Protein AF-A0A836L819-F1 (afdb_monomer_lite)

Structure (mmCIF, N/CA/C/O backbone):
data_AF-A0A836L819-F1
#
_entry.id   AF-A0A836L819-F1
#
loop_
_atom_site.group_PDB
_atom_site.id
_atom_site.type_symbol
_atom_site.label_atom_id
_atom_site.label_alt_id
_atom_site.label_comp_id
_atom_site.label_asym_id
_atom_site.label_entity_id
_atom_site.label_seq_id
_atom_site.pdbx_PDB_ins_code
_atom_site.Cartn_x
_atom_site.Cartn_y
_atom_site.Cartn_z
_atom_site.occupancy
_atom_site.B_iso_or_equiv
_atom_site.auth_seq_id
_atom_site.auth_comp_id
_atom_site.auth_asym_id
_atom_site.auth_atom_id
_atom_site.pdbx_PDB_model_num
ATOM 1 N N . MET A 1 1 ? 53.488 11.637 -59.754 1.00 37.56 1 MET A N 1
ATOM 2 C CA . MET A 1 1 ? 52.974 12.329 -58.553 1.00 37.56 1 MET A CA 1
ATOM 3 C C . MET A 1 1 ? 51.475 12.042 -58.476 1.00 37.56 1 MET A C 1
ATOM 5 O O . MET A 1 1 ? 50.694 12.758 -59.079 1.00 37.56 1 MET A O 1
ATOM 9 N N . PHE A 1 2 ? 51.084 10.909 -57.882 1.00 38.44 2 PHE A N 1
ATOM 10 C CA . PHE A 1 2 ? 49.690 10.449 -57.820 1.00 38.44 2 PHE A CA 1
ATOM 11 C C . PHE A 1 2 ? 49.237 10.378 -56.352 1.00 38.44 2 PHE A C 1
ATOM 13 O O . PHE A 1 2 ? 49.795 9.623 -55.568 1.00 38.44 2 PHE A O 1
ATOM 20 N N . LEU A 1 3 ? 48.246 11.220 -56.039 1.00 45.44 3 LEU A N 1
ATOM 21 C CA . LEU A 1 3 ? 47.153 11.069 -55.068 1.00 45.44 3 LEU A CA 1
ATOM 22 C C . LEU A 1 3 ? 47.440 10.492 -53.662 1.00 45.44 3 LEU A C 1
ATOM 24 O O . LEU A 1 3 ? 47.336 9.294 -53.430 1.00 45.44 3 LEU A O 1
ATOM 28 N N . CYS A 1 4 ? 47.540 11.399 -52.683 1.00 43.81 4 CYS A N 1
ATOM 29 C CA . CYS A 1 4 ? 47.223 11.152 -51.268 1.00 43.81 4 CYS A CA 1
ATOM 30 C C . CYS A 1 4 ? 46.079 12.081 -50.805 1.00 43.81 4 CYS A C 1
ATOM 32 O O . CYS A 1 4 ? 46.276 12.922 -49.936 1.00 43.81 4 CYS A O 1
ATOM 34 N N . CYS A 1 5 ? 44.876 11.970 -51.386 1.00 46.94 5 CYS A N 1
ATOM 35 C CA . CYS A 1 5 ? 43.699 12.748 -50.938 1.00 46.94 5 CYS A CA 1
ATOM 36 C C . CYS A 1 5 ? 42.485 11.900 -50.502 1.00 46.94 5 CYS A C 1
ATOM 38 O O . CYS A 1 5 ? 41.470 12.457 -50.099 1.00 46.94 5 CYS A O 1
ATOM 40 N N . GLY A 1 6 ? 42.561 10.563 -50.525 1.00 49.03 6 GLY A N 1
ATOM 41 C CA . GLY A 1 6 ? 41.396 9.694 -50.273 1.00 49.03 6 GLY A CA 1
ATOM 42 C C . GLY A 1 6 ? 41.168 9.237 -48.822 1.00 49.03 6 GLY A C 1
ATOM 43 O O . GLY A 1 6 ? 40.071 8.791 -48.490 1.00 49.03 6 GLY A O 1
ATOM 44 N N . ALA A 1 7 ? 42.173 9.328 -47.943 1.00 52.44 7 ALA A N 1
ATOM 45 C CA . ALA A 1 7 ? 42.110 8.709 -46.611 1.00 52.44 7 ALA A CA 1
ATOM 46 C C . ALA A 1 7 ? 41.337 9.547 -45.568 1.00 52.44 7 ALA A C 1
ATOM 48 O O . ALA A 1 7 ? 40.618 8.995 -44.736 1.00 52.44 7 ALA A O 1
ATOM 49 N N . GLY A 1 8 ? 41.420 10.881 -45.641 1.00 54.56 8 GLY A N 1
ATOM 50 C CA . GLY A 1 8 ? 40.803 11.775 -44.651 1.00 54.56 8 GLY A CA 1
ATOM 51 C C . GLY A 1 8 ? 39.274 11.838 -44.720 1.00 54.56 8 GLY A C 1
ATOM 52 O O . GLY A 1 8 ? 38.617 12.011 -43.696 1.00 54.56 8 GLY A O 1
ATOM 53 N N . MET A 1 9 ? 38.688 11.658 -45.908 1.00 56.31 9 MET A N 1
ATOM 54 C CA . MET A 1 9 ? 37.233 11.725 -46.087 1.00 56.31 9 MET A CA 1
ATOM 55 C C . MET A 1 9 ? 36.537 10.462 -45.560 1.00 56.31 9 MET A C 1
ATOM 57 O O . MET A 1 9 ? 35.491 10.558 -44.924 1.00 56.31 9 MET A O 1
ATOM 61 N N . ARG A 1 10 ? 37.166 9.289 -45.725 1.00 58.72 10 ARG A N 1
ATOM 62 C CA . ARG A 1 10 ? 36.673 8.022 -45.163 1.00 58.72 10 ARG A CA 1
ATOM 63 C C . ARG A 1 10 ? 36.731 8.025 -43.636 1.00 58.72 10 ARG A C 1
ATOM 65 O O . ARG A 1 10 ? 35.726 7.725 -43.008 1.00 58.72 10 ARG A O 1
ATOM 72 N N . ALA A 1 11 ? 37.848 8.443 -43.038 1.00 61.44 11 ALA A N 1
ATOM 73 C CA . ALA A 1 11 ? 37.978 8.519 -41.579 1.00 61.44 11 ALA A CA 1
ATOM 74 C C . ALA A 1 11 ? 36.949 9.470 -40.934 1.00 61.44 11 ALA A C 1
ATOM 76 O O . ALA A 1 11 ? 36.394 9.157 -39.884 1.00 61.44 11 ALA A O 1
ATOM 77 N N . ARG A 1 12 ? 36.637 10.600 -41.588 1.00 62.53 12 ARG A N 1
ATOM 78 C CA . ARG A 1 12 ? 35.593 11.535 -41.132 1.00 62.53 12 ARG A CA 1
ATOM 79 C C . ARG A 1 12 ? 34.185 10.947 -41.238 1.00 62.53 12 ARG A C 1
ATOM 81 O O . ARG A 1 12 ? 33.416 11.087 -40.297 1.00 62.53 12 ARG A O 1
ATOM 88 N N . LEU A 1 13 ? 33.861 10.257 -42.333 1.00 66.75 13 LEU A N 1
ATOM 89 C CA . LEU A 1 13 ? 32.580 9.552 -42.488 1.00 66.75 13 LEU A CA 1
ATOM 90 C C . LEU A 1 13 ? 32.402 8.446 -41.439 1.00 66.75 13 LEU A C 1
ATOM 92 O O . LEU A 1 13 ? 31.335 8.350 -40.843 1.00 66.75 13 LEU A O 1
ATOM 96 N N . PHE A 1 14 ? 33.452 7.668 -41.157 1.00 67.06 14 PHE A N 1
ATOM 97 C CA . PHE A 1 14 ? 33.426 6.655 -40.097 1.00 67.06 14 PHE A CA 1
ATOM 98 C C . PHE A 1 14 ? 33.237 7.267 -38.704 1.00 67.06 14 PHE A C 1
ATOM 100 O O . PHE A 1 14 ? 32.434 6.757 -37.931 1.00 67.06 14 PHE A O 1
ATOM 107 N N . ALA A 1 15 ? 33.917 8.372 -38.388 1.00 66.81 15 ALA A N 1
ATOM 108 C CA . ALA A 1 15 ? 33.745 9.060 -37.107 1.00 66.81 15 ALA A CA 1
ATOM 109 C C . ALA A 1 15 ? 32.331 9.646 -36.939 1.00 66.81 15 ALA A C 1
ATOM 111 O O . ALA A 1 15 ? 31.751 9.539 -35.863 1.00 66.81 15 ALA A O 1
ATOM 112 N N . VAL A 1 16 ? 31.751 10.215 -38.003 1.00 69.75 16 VAL A N 1
ATOM 113 C CA . VAL A 1 16 ? 30.368 10.721 -37.988 1.00 69.75 16 VAL A CA 1
ATOM 114 C C . VAL A 1 16 ? 29.371 9.575 -37.814 1.00 69.75 16 VAL A C 1
ATOM 116 O O . VAL A 1 16 ? 28.493 9.679 -36.968 1.00 69.75 16 VAL A O 1
ATOM 119 N N . LEU A 1 17 ? 29.537 8.461 -38.534 1.00 71.56 17 LEU A N 1
ATOM 120 C CA . LEU A 1 17 ? 28.683 7.276 -38.389 1.00 71.56 17 LEU A CA 1
ATOM 121 C C . LEU A 1 17 ? 28.767 6.667 -36.985 1.00 71.56 17 LEU A C 1
ATOM 123 O O . LEU A 1 17 ? 27.737 6.323 -36.417 1.00 71.56 17 LEU A O 1
ATOM 127 N N . LEU A 1 18 ? 29.968 6.577 -36.403 1.00 71.25 18 LEU A N 1
ATOM 128 C CA . LEU A 1 18 ? 30.165 6.101 -35.030 1.00 71.25 18 LEU A CA 1
ATOM 129 C C . LEU A 1 18 ? 29.531 7.043 -34.000 1.00 71.25 18 LEU A C 1
ATOM 131 O O . LEU A 1 18 ? 28.909 6.565 -33.056 1.00 71.25 18 LEU A O 1
ATOM 135 N N . CYS A 1 19 ? 29.635 8.362 -34.188 1.00 65.94 19 CYS A N 1
ATOM 136 C CA . CYS A 1 19 ? 28.940 9.333 -33.340 1.00 65.94 19 CYS A CA 1
ATOM 137 C C . CYS A 1 19 ? 27.416 9.225 -33.472 1.00 65.94 19 CYS A C 1
ATOM 139 O O . CYS A 1 19 ? 26.732 9.215 -32.455 1.00 65.94 19 CYS A O 1
ATOM 141 N N . CYS A 1 20 ? 26.876 9.112 -34.689 1.00 66.06 20 CYS A N 1
ATOM 142 C CA . CYS A 1 20 ? 25.439 8.923 -34.900 1.00 66.06 20 CYS A CA 1
ATOM 143 C C . CYS A 1 20 ? 24.944 7.629 -34.242 1.00 66.06 20 CYS A C 1
ATOM 145 O O . CYS A 1 20 ? 23.963 7.667 -33.508 1.00 66.06 20 CYS A O 1
ATOM 147 N N . LEU A 1 21 ? 25.673 6.520 -34.410 1.00 71.00 21 LEU A N 1
ATOM 148 C CA . LEU A 1 21 ? 25.381 5.252 -33.737 1.00 71.00 21 LEU A CA 1
ATOM 149 C C . LEU A 1 21 ? 25.438 5.384 -32.214 1.00 71.00 21 LEU A C 1
ATOM 151 O O . LEU A 1 21 ? 24.542 4.896 -31.540 1.00 71.00 21 LEU A O 1
ATOM 155 N N . ALA A 1 22 ? 26.448 6.057 -31.657 1.00 65.94 22 ALA A N 1
ATOM 156 C CA . ALA A 1 22 ? 26.557 6.259 -30.213 1.00 65.94 22 ALA A CA 1
ATOM 157 C C . ALA A 1 22 ? 25.401 7.107 -29.654 1.00 65.94 22 ALA A C 1
ATOM 159 O O . ALA A 1 22 ? 24.891 6.806 -28.577 1.00 65.94 22 ALA A O 1
ATOM 160 N N . VAL A 1 23 ? 24.966 8.137 -30.389 1.00 67.62 23 VAL A N 1
ATOM 161 C CA . VAL A 1 23 ? 23.821 8.982 -30.015 1.00 67.62 23 VAL A CA 1
ATOM 162 C C . VAL A 1 23 ? 22.511 8.200 -30.087 1.00 67.62 23 VAL A C 1
ATOM 164 O O . VAL A 1 23 ? 21.724 8.265 -29.147 1.00 67.62 23 VAL A O 1
ATOM 167 N N . GLU A 1 24 ? 22.283 7.428 -31.151 1.00 65.69 24 GLU A N 1
ATOM 168 C CA . GLU A 1 24 ? 21.094 6.575 -31.266 1.00 65.69 24 GLU A CA 1
ATOM 169 C C . GLU A 1 24 ? 21.065 5.497 -30.182 1.00 65.69 24 GLU A C 1
ATOM 171 O O . GLU A 1 24 ? 20.024 5.283 -29.561 1.00 65.69 24 GLU A O 1
ATOM 176 N N . LEU A 1 25 ? 22.209 4.870 -29.889 1.00 61.66 25 LEU A N 1
ATOM 177 C CA . LEU A 1 25 ? 22.314 3.873 -28.826 1.00 61.66 25 LEU A CA 1
ATOM 178 C C . LEU A 1 25 ? 22.032 4.500 -27.454 1.00 61.66 25 LEU A C 1
ATOM 180 O O . LEU A 1 25 ? 21.291 3.923 -26.666 1.00 61.66 25 LEU A O 1
ATOM 184 N N . ALA A 1 26 ? 22.579 5.688 -27.178 1.00 60.00 26 ALA A N 1
ATOM 185 C CA . ALA A 1 26 ? 22.341 6.416 -25.931 1.00 60.00 26 ALA A CA 1
ATOM 186 C C . ALA A 1 26 ? 20.878 6.867 -25.787 1.00 60.00 26 ALA A C 1
ATOM 188 O O . ALA A 1 26 ? 20.308 6.812 -24.700 1.00 60.00 26 ALA A O 1
ATOM 189 N N . PHE A 1 27 ? 20.244 7.294 -26.879 1.00 57.25 27 PHE A N 1
ATOM 190 C CA . PHE A 1 27 ? 18.833 7.666 -26.861 1.00 57.25 27 PHE A CA 1
ATOM 191 C C . PHE A 1 27 ? 17.933 6.442 -26.648 1.00 57.25 27 PHE A C 1
ATOM 193 O O . PHE A 1 27 ? 17.032 6.476 -25.812 1.00 57.25 27 PHE A O 1
ATOM 200 N N . ALA A 1 28 ? 18.210 5.333 -27.339 1.00 54.31 28 ALA A N 1
ATOM 201 C CA . ALA A 1 28 ? 17.464 4.089 -27.184 1.00 54.31 28 ALA A CA 1
ATOM 202 C C . ALA A 1 28 ? 17.583 3.511 -25.763 1.00 54.31 28 ALA A C 1
ATOM 204 O O . ALA A 1 28 ? 16.588 3.044 -25.205 1.00 54.31 28 ALA A O 1
ATOM 205 N N . THR A 1 29 ? 18.767 3.579 -25.143 1.00 63.06 29 THR A N 1
ATOM 206 C CA . THR A 1 29 ? 18.955 3.137 -23.751 1.00 63.06 29 THR A CA 1
ATOM 207 C C . THR A 1 29 ? 18.229 4.040 -22.757 1.00 63.06 29 THR A C 1
ATOM 209 O O . THR A 1 29 ? 17.600 3.526 -21.832 1.00 63.06 29 THR A O 1
ATOM 212 N N . LEU A 1 30 ? 18.231 5.362 -22.964 1.00 59.22 30 LEU A N 1
ATOM 213 C CA . LEU A 1 30 ? 17.477 6.308 -22.135 1.00 59.22 30 LEU A CA 1
ATOM 214 C C . LEU A 1 30 ? 15.965 6.077 -22.216 1.00 59.22 30 LEU A C 1
ATOM 216 O O . LEU A 1 30 ? 15.304 6.017 -21.181 1.00 59.22 30 LEU A O 1
ATOM 220 N N . VAL A 1 31 ? 15.418 5.908 -23.423 1.00 60.38 31 VAL A N 1
ATOM 221 C CA . VAL A 1 31 ? 13.983 5.639 -23.619 1.00 60.38 31 VAL A CA 1
ATOM 222 C C . VAL A 1 31 ? 13.588 4.324 -22.948 1.00 60.38 31 VAL A C 1
ATOM 224 O O . VAL A 1 31 ? 12.623 4.295 -22.186 1.00 60.38 31 VAL A O 1
ATOM 227 N N . ARG A 1 32 ? 14.377 3.260 -23.143 1.00 68.25 32 ARG A N 1
ATOM 228 C CA . ARG A 1 32 ? 14.133 1.958 -22.508 1.00 68.25 32 ARG A CA 1
ATOM 229 C C . ARG A 1 32 ? 14.215 2.033 -20.980 1.00 68.25 32 ARG A C 1
ATOM 231 O O . ARG A 1 32 ? 13.405 1.418 -20.294 1.00 68.25 32 ARG A O 1
ATOM 238 N N . SER A 1 33 ? 15.153 2.812 -20.440 1.00 73.38 33 SER A N 1
ATOM 239 C CA . SER A 1 33 ? 15.288 3.035 -18.995 1.00 73.38 33 SER A CA 1
ATOM 240 C C . SER A 1 33 ? 14.102 3.815 -18.413 1.00 73.38 33 SER A C 1
ATOM 242 O O . SER A 1 33 ? 13.589 3.456 -17.351 1.00 73.38 33 SER A O 1
ATOM 244 N N . ALA A 1 34 ? 13.616 4.839 -19.120 1.00 77.50 34 ALA A N 1
ATOM 245 C CA . ALA A 1 34 ? 12.454 5.619 -18.702 1.00 77.50 34 ALA A CA 1
ATOM 246 C C . ALA A 1 34 ? 11.159 4.790 -18.732 1.00 77.50 34 ALA A C 1
ATOM 248 O O . ALA A 1 34 ? 10.361 4.851 -17.796 1.00 77.50 34 ALA A O 1
ATOM 249 N N . GLU A 1 35 ? 10.970 3.979 -19.774 1.00 82.31 35 GLU A N 1
ATOM 250 C CA . GLU A 1 35 ? 9.837 3.060 -19.880 1.00 82.31 35 GLU A CA 1
ATOM 251 C C . GLU A 1 35 ? 9.864 2.004 -18.769 1.00 82.31 35 GLU A C 1
ATOM 253 O O . GLU A 1 35 ? 8.855 1.787 -18.096 1.00 82.31 35 GLU A O 1
ATOM 258 N N . TYR A 1 36 ? 11.033 1.411 -18.512 1.00 82.81 36 TYR A N 1
ATOM 259 C CA . TYR A 1 36 ? 11.220 0.451 -17.426 1.00 82.81 36 TYR A CA 1
ATOM 260 C C . TYR A 1 36 ? 10.893 1.066 -16.058 1.00 82.81 36 TYR A C 1
ATOM 262 O O . TYR A 1 36 ? 10.081 0.521 -15.312 1.00 82.81 36 TYR A O 1
ATOM 270 N N . SER A 1 37 ? 11.437 2.249 -15.760 1.00 85.25 37 SER A N 1
ATOM 271 C CA . SER A 1 37 ? 11.147 2.984 -14.521 1.00 85.25 37 SER A CA 1
ATOM 272 C C . SER A 1 37 ? 9.655 3.314 -14.375 1.00 85.25 37 SER A C 1
ATOM 274 O O . SER A 1 37 ? 9.072 3.133 -13.304 1.00 85.25 37 SER A O 1
ATOM 276 N N . SER A 1 38 ? 8.990 3.715 -15.466 1.00 87.50 38 SER A N 1
ATOM 277 C CA . SER A 1 38 ? 7.542 3.951 -15.465 1.00 87.50 38 SER A CA 1
ATOM 278 C C . SER A 1 38 ? 6.738 2.679 -15.185 1.00 87.50 38 SER A C 1
ATOM 280 O O . SER A 1 38 ? 5.708 2.771 -14.516 1.00 87.50 38 SER A O 1
ATOM 282 N N . ARG A 1 39 ? 7.161 1.517 -15.700 1.00 88.06 39 ARG A N 1
ATOM 283 C CA . ARG A 1 39 ? 6.496 0.229 -15.438 1.00 88.06 39 ARG A CA 1
ATOM 284 C C . ARG A 1 39 ? 6.668 -0.189 -13.983 1.00 88.06 39 ARG A C 1
ATOM 286 O O . ARG A 1 39 ? 5.678 -0.544 -13.352 1.00 88.06 39 ARG A O 1
ATOM 293 N N . VAL A 1 40 ? 7.882 -0.066 -13.438 1.00 90.25 40 VAL A N 1
ATOM 294 C CA . VAL A 1 40 ? 8.165 -0.311 -12.014 1.00 90.25 40 VAL A CA 1
ATOM 295 C C . VAL A 1 40 ? 7.277 0.575 -11.139 1.00 90.25 40 VAL A C 1
ATOM 297 O O . VAL A 1 40 ? 6.575 0.063 -10.276 1.00 90.25 40 VAL A O 1
ATOM 300 N N . MET A 1 41 ? 7.222 1.883 -11.411 1.00 91.69 41 MET A N 1
ATOM 301 C CA . MET A 1 41 ? 6.380 2.820 -10.661 1.00 91.69 41 MET A CA 1
ATOM 302 C C . MET A 1 41 ? 4.896 2.443 -10.691 1.00 91.69 41 MET A C 1
ATOM 304 O O . MET A 1 41 ? 4.241 2.416 -9.649 1.00 91.69 41 MET A O 1
ATOM 308 N N . ALA A 1 42 ? 4.356 2.168 -11.880 1.00 91.31 42 ALA A N 1
ATOM 309 C CA . ALA A 1 42 ? 2.945 1.838 -12.036 1.00 91.31 42 ALA A CA 1
ATOM 310 C C . ALA A 1 42 ? 2.598 0.527 -11.313 1.00 91.31 42 ALA A C 1
ATOM 312 O O . ALA A 1 42 ? 1.634 0.487 -10.550 1.00 91.31 42 ALA A O 1
ATOM 313 N N . LEU A 1 43 ? 3.433 -0.502 -11.477 1.00 91.44 43 LEU A N 1
ATOM 314 C CA . LEU A 1 43 ? 3.254 -1.797 -10.830 1.00 91.44 43 LEU A CA 1
ATOM 315 C C . LEU A 1 43 ? 3.327 -1.687 -9.307 1.00 91.44 43 LEU A C 1
ATOM 317 O O . LEU A 1 43 ? 2.439 -2.176 -8.610 1.00 91.44 43 LEU A O 1
ATOM 321 N N . THR A 1 44 ? 4.354 -1.000 -8.798 1.00 92.75 44 THR A N 1
ATOM 322 C CA . THR A 1 44 ? 4.520 -0.776 -7.362 1.00 92.75 44 THR A CA 1
ATOM 323 C C . THR A 1 44 ? 3.356 0.010 -6.790 1.00 92.75 44 THR A C 1
ATOM 325 O O . THR A 1 44 ? 2.884 -0.334 -5.713 1.00 92.75 44 THR A O 1
ATOM 328 N N . CYS A 1 4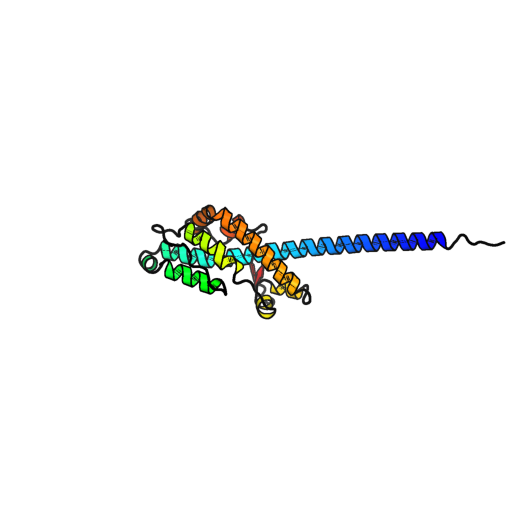5 ? 2.842 1.022 -7.491 1.00 93.81 45 CYS A N 1
ATOM 329 C CA . CYS A 1 45 ? 1.664 1.728 -7.006 1.00 93.81 45 CYS A CA 1
ATOM 330 C C . CYS A 1 45 ? 0.457 0.802 -6.870 1.00 93.81 45 CYS A C 1
ATOM 332 O O . CYS A 1 45 ? -0.134 0.740 -5.794 1.00 93.81 45 CYS A O 1
ATOM 334 N N . CYS A 1 46 ? 0.120 0.055 -7.923 1.00 93.06 46 CYS A N 1
ATOM 335 C CA . CYS A 1 46 ? -1.055 -0.809 -7.912 1.00 93.06 46 CYS A CA 1
ATOM 336 C C . CYS A 1 46 ? -1.000 -1.842 -6.786 1.00 93.06 46 CYS A C 1
ATOM 338 O O . CYS A 1 46 ? -1.944 -1.965 -6.005 1.00 93.06 46 CYS A O 1
ATOM 340 N N . GLU A 1 47 ? 0.140 -2.514 -6.651 1.00 91.94 47 GLU A N 1
ATOM 341 C CA . GLU A 1 47 ? 0.339 -3.575 -5.670 1.00 91.94 47 GLU A CA 1
ATOM 342 C C . GLU A 1 47 ? 0.411 -3.034 -4.226 1.00 91.94 47 GLU A C 1
ATOM 344 O O . GLU A 1 47 ? -0.175 -3.615 -3.305 1.00 91.94 47 GLU A O 1
ATOM 349 N N . ARG A 1 48 ? 1.040 -1.869 -4.009 1.00 93.00 48 ARG A N 1
ATOM 350 C CA . ARG A 1 48 ? 1.087 -1.225 -2.684 1.00 93.00 48 ARG A CA 1
ATOM 351 C C . ARG A 1 48 ? -0.266 -0.663 -2.261 1.00 93.00 48 ARG A C 1
ATOM 353 O O . ARG A 1 48 ? -0.625 -0.798 -1.091 1.00 93.00 48 ARG A O 1
ATOM 360 N N . VAL A 1 49 ? -1.027 -0.066 -3.179 1.00 93.88 49 VAL A N 1
ATOM 361 C CA . VAL A 1 49 ? -2.378 0.440 -2.891 1.00 93.88 49 VAL A CA 1
ATOM 362 C C . VAL A 1 49 ? -3.337 -0.711 -2.601 1.00 93.88 49 VAL A C 1
ATOM 364 O O . VAL A 1 49 ? -4.090 -0.621 -1.638 1.00 93.88 49 VAL A O 1
ATOM 367 N N . GLU A 1 50 ? -3.275 -1.813 -3.350 1.00 93.00 50 GLU A N 1
ATOM 368 C CA . GLU A 1 50 ? -4.076 -3.014 -3.078 1.00 93.00 50 GLU A CA 1
ATOM 369 C C . GLU A 1 50 ? -3.782 -3.608 -1.694 1.00 93.00 50 GLU A C 1
ATOM 371 O O . GLU A 1 50 ? -4.701 -3.899 -0.917 1.00 93.00 50 GLU A O 1
ATOM 376 N N . THR A 1 51 ? -2.498 -3.721 -1.347 1.00 91.62 51 THR A N 1
ATOM 377 C CA . THR A 1 51 ? -2.062 -4.189 -0.026 1.00 91.62 51 THR A CA 1
ATOM 378 C C . THR A 1 51 ? -2.577 -3.269 1.083 1.00 91.62 51 THR A C 1
ATOM 380 O O . THR A 1 51 ? -3.168 -3.731 2.064 1.00 91.62 51 THR A O 1
ATOM 383 N N . ALA A 1 52 ? -2.390 -1.956 0.920 1.00 94.06 52 ALA A N 1
ATOM 384 C CA . ALA A 1 52 ? -2.853 -0.955 1.873 1.00 94.06 52 ALA A CA 1
ATOM 385 C C . ALA A 1 52 ? -4.370 -0.989 2.049 1.00 94.06 52 ALA A C 1
ATOM 387 O O . ALA A 1 52 ? -4.856 -1.013 3.180 1.00 94.06 52 ALA A O 1
ATOM 388 N N . TRP A 1 53 ? -5.103 -1.038 0.937 1.00 95.44 53 TRP A N 1
ATOM 389 C CA . TRP A 1 53 ? -6.555 -1.097 0.918 1.00 95.44 53 TRP A CA 1
ATOM 390 C C . TRP A 1 53 ? -7.056 -2.305 1.692 1.00 95.44 53 TRP A C 1
ATOM 392 O O . TRP A 1 53 ? -7.839 -2.147 2.620 1.00 95.44 53 TRP A O 1
ATOM 402 N N . THR A 1 54 ? -6.546 -3.498 1.391 1.00 93.25 54 THR A N 1
ATOM 403 C CA . THR A 1 54 ? -6.971 -4.740 2.051 1.00 93.25 54 THR A CA 1
ATOM 404 C C . THR A 1 54 ? -6.814 -4.661 3.572 1.00 93.25 54 THR A C 1
ATOM 406 O O . THR A 1 54 ? -7.734 -5.006 4.320 1.00 93.25 54 THR A O 1
ATOM 409 N N . ILE A 1 55 ? -5.668 -4.162 4.044 1.00 94.69 55 ILE A N 1
ATOM 410 C CA . ILE A 1 55 ? -5.376 -4.062 5.477 1.00 94.69 55 ILE A CA 1
ATOM 411 C C . ILE A 1 55 ? -6.226 -2.968 6.133 1.00 94.69 55 ILE A C 1
ATOM 413 O O . ILE A 1 55 ? -6.926 -3.232 7.114 1.00 94.69 55 ILE A O 1
ATOM 417 N N . LEU A 1 56 ? -6.193 -1.744 5.605 1.00 95.44 56 LEU A N 1
ATOM 418 C CA . LEU A 1 56 ? -6.899 -0.603 6.189 1.00 95.44 56 LEU A CA 1
ATOM 419 C C . LEU A 1 56 ? -8.419 -0.775 6.126 1.00 95.44 56 LEU A C 1
ATOM 421 O O . LEU A 1 56 ? -9.109 -0.436 7.086 1.00 95.44 56 LEU A O 1
ATOM 425 N N . TRP A 1 57 ? -8.945 -1.367 5.053 1.00 95.44 57 TRP A N 1
ATOM 426 C CA . TRP A 1 57 ? -10.362 -1.699 4.923 1.00 95.44 57 TRP A CA 1
ATOM 427 C C . TRP A 1 57 ? -10.797 -2.731 5.959 1.00 95.44 57 TRP A C 1
ATOM 429 O O . TRP A 1 57 ? -11.834 -2.556 6.601 1.00 95.44 57 TRP A O 1
ATOM 439 N N . SER A 1 58 ? -9.986 -3.769 6.200 1.00 95.06 58 SER A N 1
ATOM 440 C CA . SER A 1 58 ? -10.259 -4.726 7.276 1.00 95.06 58 SER A CA 1
ATOM 441 C C . SER 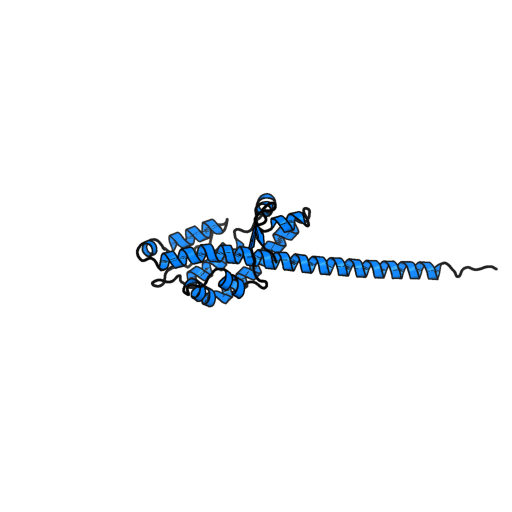A 1 58 ? -10.358 -4.025 8.631 1.00 95.06 58 SER A C 1
ATOM 443 O O . SER A 1 58 ? -11.274 -4.312 9.397 1.00 95.06 58 SER A O 1
ATOM 445 N N . TRP A 1 59 ? -9.456 -3.088 8.928 1.00 96.00 59 TRP A N 1
ATOM 446 C CA . TRP A 1 59 ? -9.497 -2.318 10.173 1.00 96.00 59 TRP A CA 1
ATOM 447 C C . TRP A 1 59 ? -10.676 -1.344 10.240 1.00 96.00 59 TRP A C 1
ATOM 449 O O . TRP A 1 59 ? -11.303 -1.231 11.294 1.00 96.00 59 TRP A O 1
ATOM 459 N N . SER A 1 60 ? -11.028 -0.697 9.127 1.00 95.38 60 SER A N 1
ATOM 460 C CA . SER A 1 60 ? -12.224 0.147 9.026 1.00 95.38 60 SER A CA 1
ATOM 461 C C . SER A 1 60 ? -13.486 -0.654 9.355 1.00 95.38 60 SER A C 1
ATOM 463 O O . SER A 1 60 ? -14.274 -0.260 10.217 1.00 95.38 60 SER A O 1
ATOM 465 N N . ARG A 1 61 ? -13.624 -1.855 8.778 1.00 94.81 61 ARG A N 1
ATOM 466 C CA . ARG A 1 61 ? -14.733 -2.770 9.081 1.00 94.81 61 ARG A CA 1
ATOM 467 C C . ARG A 1 61 ? -14.752 -3.215 10.541 1.00 94.81 61 ARG A C 1
ATOM 469 O O . ARG A 1 61 ? -15.827 -3.260 11.133 1.00 94.81 61 ARG A O 1
ATOM 476 N N . THR A 1 62 ? -13.593 -3.492 11.136 1.00 95.69 62 THR A N 1
ATOM 477 C CA . THR A 1 62 ? -13.493 -3.797 12.573 1.00 95.69 62 THR A CA 1
ATOM 478 C C . THR A 1 62 ? -13.963 -2.619 13.429 1.00 95.69 62 THR A C 1
ATOM 480 O O . THR A 1 62 ? -14.658 -2.832 14.418 1.00 95.69 62 THR A O 1
ATOM 483 N N . CYS A 1 63 ? -13.632 -1.376 13.061 1.00 95.44 63 CYS A N 1
ATOM 484 C CA . CYS A 1 63 ? -14.127 -0.194 13.770 1.00 95.44 63 CYS A CA 1
ATOM 485 C C . CYS A 1 63 ? -15.644 -0.000 13.611 1.00 95.44 63 CYS A C 1
ATOM 487 O O . CYS A 1 63 ? -16.289 0.471 14.548 1.00 95.44 63 CYS A O 1
ATOM 489 N N . ALA A 1 64 ? -16.215 -0.362 12.461 1.00 94.00 64 ALA A N 1
ATOM 490 C CA . ALA A 1 64 ? -17.650 -0.259 12.203 1.00 94.00 64 ALA A CA 1
ATOM 491 C C . ALA A 1 64 ? -18.483 -1.320 12.951 1.00 94.00 64 ALA A C 1
ATOM 493 O O . ALA A 1 64 ? -19.636 -1.062 13.294 1.00 94.00 64 ALA A O 1
ATOM 494 N N . ASP A 1 65 ? -17.910 -2.492 13.238 1.00 94.62 65 ASP A N 1
ATOM 495 C CA . ASP A 1 65 ? -18.568 -3.563 13.992 1.00 94.62 65 ASP A CA 1
ATOM 496 C C . ASP A 1 65 ? -18.446 -3.342 15.511 1.00 94.62 65 ASP A C 1
ATOM 498 O O . ASP A 1 65 ? -17.357 -3.351 16.081 1.00 94.62 65 ASP A O 1
ATOM 502 N N . GLU A 1 66 ? -19.568 -3.180 16.216 1.00 91.38 66 GLU A N 1
ATOM 503 C CA . GLU A 1 66 ? -19.556 -2.895 17.658 1.00 91.38 66 GLU A CA 1
ATOM 504 C C . GLU A 1 66 ? -18.920 -3.990 18.525 1.00 91.38 66 GLU A C 1
ATOM 506 O O . GLU A 1 66 ? -18.384 -3.692 19.601 1.00 91.38 66 GLU A O 1
ATOM 511 N N . ARG A 1 67 ? -19.012 -5.257 18.106 1.00 91.12 67 ARG A N 1
ATOM 512 C CA . ARG A 1 67 ? -18.432 -6.383 18.842 1.00 91.12 67 ARG A CA 1
ATOM 513 C C . ARG A 1 67 ? -16.928 -6.408 18.617 1.00 91.12 67 ARG A C 1
ATOM 515 O O . ARG A 1 67 ? -16.193 -6.410 19.601 1.00 91.12 67 ARG A O 1
ATOM 522 N N . ALA A 1 68 ? -16.493 -6.336 17.361 1.00 92.00 68 ALA A N 1
ATOM 523 C CA . ALA A 1 68 ? -15.080 -6.401 16.993 1.00 92.00 68 ALA A CA 1
ATOM 524 C C . ALA A 1 68 ? -14.297 -5.133 17.382 1.00 92.00 68 ALA A C 1
ATOM 526 O O . ALA A 1 68 ? -13.113 -5.204 17.709 1.00 92.00 68 ALA A O 1
ATOM 527 N N . ARG A 1 69 ? -14.953 -3.966 17.440 1.00 92.56 69 ARG A N 1
ATOM 528 C CA . ARG A 1 69 ? -14.330 -2.691 17.835 1.00 92.56 69 ARG A CA 1
ATOM 529 C C . ARG A 1 69 ? -13.691 -2.732 19.223 1.00 92.56 69 ARG A C 1
ATOM 531 O O . ARG A 1 69 ? -12.731 -2.005 19.466 1.00 92.56 69 ARG A O 1
ATOM 538 N N . ARG A 1 70 ? -14.192 -3.567 20.141 1.00 87.75 70 ARG A N 1
ATOM 539 C CA . ARG A 1 70 ? -13.581 -3.738 21.473 1.00 87.75 70 ARG A CA 1
ATOM 540 C C . ARG A 1 70 ? -12.179 -4.342 21.402 1.00 87.75 70 ARG A C 1
ATOM 542 O O . ARG A 1 70 ? -11.342 -4.011 22.237 1.00 87.75 70 ARG A O 1
ATOM 549 N N . ASP A 1 71 ? -11.922 -5.144 20.375 1.00 89.50 71 ASP A N 1
ATOM 550 C CA . ASP A 1 71 ? -10.643 -5.815 20.157 1.00 89.50 71 ASP A CA 1
ATOM 551 C C . ASP A 1 71 ? -9.682 -4.971 19.297 1.00 89.50 71 ASP A C 1
ATOM 553 O O . ASP A 1 71 ? -8.473 -5.223 19.279 1.00 89.50 71 ASP A O 1
ATOM 557 N N . ALA A 1 72 ? -10.187 -3.907 18.653 1.00 91.50 72 ALA A N 1
ATOM 558 C CA . ALA A 1 72 ? -9.432 -2.940 17.850 1.00 91.50 72 ALA A CA 1
ATOM 559 C C . ALA A 1 72 ? -8.581 -1.981 18.707 1.00 91.50 72 ALA A C 1
ATOM 561 O O . ALA A 1 72 ? -8.724 -0.755 18.690 1.00 91.50 72 ALA A O 1
ATOM 562 N N . THR A 1 73 ? -7.685 -2.554 19.502 1.00 91.94 73 THR A N 1
ATOM 563 C CA . THR A 1 73 ? -6.804 -1.818 20.409 1.00 91.94 73 THR A CA 1
ATOM 564 C C . THR A 1 73 ? -5.587 -1.246 19.684 1.00 91.94 73 THR A C 1
ATOM 566 O O . THR A 1 73 ? -5.097 -1.816 18.709 1.00 91.94 73 THR A O 1
ATOM 569 N N . ALA A 1 74 ? -5.021 -0.164 20.231 1.00 90.75 74 ALA A N 1
ATOM 570 C CA . ALA A 1 74 ? -3.725 0.371 19.803 1.00 90.75 74 ALA A CA 1
ATOM 571 C C . ALA A 1 74 ? -2.630 -0.707 19.767 1.00 90.75 74 ALA A C 1
ATOM 573 O O . ALA A 1 74 ? -1.860 -0.783 18.818 1.00 90.75 74 ALA A O 1
ATOM 574 N N . LYS A 1 75 ? -2.606 -1.596 20.768 1.00 90.38 75 LYS A N 1
ATOM 575 C CA . LYS A 1 75 ? -1.658 -2.715 20.834 1.00 90.38 75 LYS A CA 1
ATOM 576 C C . LYS A 1 75 ? -1.831 -3.683 19.662 1.00 90.38 75 LYS A C 1
ATOM 578 O O . LYS A 1 75 ? -0.841 -4.056 19.042 1.00 90.38 75 LYS A O 1
ATOM 583 N N . ALA A 1 76 ? -3.064 -4.088 19.356 1.00 91.62 76 ALA A N 1
ATOM 584 C CA . ALA A 1 76 ? -3.338 -4.980 18.232 1.00 91.62 76 ALA A CA 1
ATOM 585 C C . ALA A 1 76 ? -2.932 -4.342 16.893 1.00 91.62 76 ALA A C 1
ATOM 587 O O . ALA A 1 76 ? -2.326 -5.008 16.055 1.00 91.62 76 ALA A O 1
ATOM 588 N N . PHE A 1 77 ? -3.191 -3.044 16.727 1.00 92.31 77 PHE A N 1
ATOM 589 C CA . PHE A 1 77 ? -2.797 -2.306 15.531 1.00 92.31 77 PHE A CA 1
ATOM 590 C C . PHE A 1 77 ? -1.276 -2.194 15.393 1.00 92.31 77 PHE A C 1
ATOM 592 O O . PHE A 1 77 ? -0.731 -2.543 14.352 1.00 92.31 77 PHE A O 1
ATOM 599 N N . THR A 1 78 ? -0.567 -1.816 16.457 1.00 89.44 78 THR A N 1
ATOM 600 C CA . THR A 1 78 ? 0.904 -1.765 16.465 1.00 89.44 78 THR A CA 1
ATOM 601 C C . THR A 1 78 ? 1.529 -3.132 16.189 1.00 89.44 78 THR A C 1
ATOM 603 O O . THR A 1 78 ? 2.499 -3.218 15.442 1.00 89.44 78 THR A O 1
ATOM 606 N N . ASN A 1 79 ? 0.962 -4.213 16.733 1.00 88.88 79 ASN A N 1
ATOM 607 C CA . ASN A 1 79 ? 1.421 -5.571 16.436 1.00 88.88 79 ASN A CA 1
ATOM 608 C C . ASN A 1 79 ? 1.231 -5.928 14.955 1.00 88.88 79 ASN A C 1
ATOM 610 O O . ASN A 1 79 ? 2.115 -6.543 14.364 1.00 88.88 79 ASN A O 1
ATOM 614 N N . MET A 1 80 ? 0.099 -5.538 14.357 1.00 90.38 80 MET A N 1
ATOM 615 C CA . MET A 1 80 ? -0.136 -5.711 12.923 1.00 90.38 80 MET A CA 1
ATOM 616 C C . MET A 1 80 ? 0.909 -4.948 12.113 1.00 90.38 80 MET A C 1
ATOM 618 O O . MET A 1 80 ? 1.524 -5.540 11.232 1.00 90.38 80 MET A O 1
ATOM 622 N N . LEU A 1 81 ? 1.171 -3.682 12.449 1.00 89.00 81 LEU A N 1
ATOM 623 C CA . LEU A 1 81 ? 2.202 -2.905 11.768 1.00 89.00 81 LEU A CA 1
ATOM 624 C C . LEU A 1 81 ? 3.562 -3.606 11.868 1.00 89.00 81 LEU A C 1
ATOM 626 O O . LEU A 1 81 ? 4.238 -3.765 10.855 1.00 89.00 81 LEU A O 1
ATOM 630 N N . ALA A 1 82 ? 3.939 -4.090 13.056 1.00 84.31 82 ALA A N 1
ATOM 631 C CA . ALA A 1 82 ? 5.231 -4.741 13.272 1.00 84.31 82 ALA A CA 1
ATOM 632 C C . ALA A 1 82 ? 5.369 -6.044 12.477 1.00 84.31 82 ALA A C 1
ATOM 634 O O . ALA A 1 82 ? 6.437 -6.335 11.944 1.00 84.31 82 ALA A O 1
ATOM 635 N N . ALA A 1 83 ? 4.278 -6.800 12.339 1.00 84.88 83 ALA A N 1
ATOM 636 C CA . ALA A 1 83 ? 4.248 -7.976 11.479 1.00 84.88 83 ALA A CA 1
ATOM 637 C C . ALA A 1 83 ? 4.464 -7.617 9.997 1.00 84.88 83 ALA A C 1
ATOM 639 O O . ALA A 1 83 ? 5.065 -8.399 9.264 1.00 84.88 83 ALA A O 1
ATOM 640 N N . GLN A 1 84 ? 4.015 -6.436 9.561 1.00 83.06 84 GLN A N 1
ATOM 641 C CA . GLN A 1 84 ? 4.214 -5.959 8.191 1.00 83.06 84 GLN A CA 1
ATOM 642 C C . GLN A 1 84 ? 5.614 -5.384 7.948 1.00 83.06 84 GLN A C 1
ATOM 644 O O . GLN A 1 84 ? 6.073 -5.401 6.808 1.00 83.06 84 GLN A O 1
ATOM 649 N N . SER A 1 85 ? 6.318 -4.887 8.974 1.00 70.62 85 SER A N 1
ATOM 650 C CA . SER A 1 85 ? 7.512 -4.068 8.738 1.00 70.62 85 SER A CA 1
ATOM 651 C C . SER A 1 85 ? 8.854 -4.798 8.638 1.00 70.62 85 SER A C 1
ATOM 653 O O . SER A 1 85 ? 9.884 -4.138 8.481 1.00 70.62 85 SER A O 1
ATOM 655 N N . ARG A 1 86 ? 8.884 -6.135 8.763 1.00 65.69 86 ARG A N 1
ATOM 656 C CA . ARG A 1 86 ? 10.110 -6.972 8.849 1.00 65.69 86 ARG A CA 1
ATOM 657 C C . ARG A 1 86 ? 11.178 -6.442 9.844 1.00 65.69 86 ARG A C 1
ATOM 659 O O . ARG A 1 86 ? 12.314 -6.907 9.836 1.00 65.69 86 ARG A O 1
ATOM 666 N N . SER A 1 87 ? 10.837 -5.479 10.703 1.00 56.09 87 SER A N 1
ATOM 667 C CA . SER A 1 87 ? 11.750 -4.695 11.542 1.00 56.09 87 SER A CA 1
ATOM 668 C C . SER A 1 87 ? 11.048 -4.243 12.823 1.00 56.09 87 SER A C 1
ATOM 670 O O . SER A 1 87 ? 9.823 -4.211 12.913 1.00 56.09 87 SER A O 1
ATOM 672 N N . SER A 1 88 ? 11.824 -3.901 13.848 1.00 56.38 88 SER A N 1
ATOM 673 C CA . SER A 1 88 ? 11.287 -3.369 15.100 1.00 56.38 88 SER A CA 1
ATOM 674 C C . SER A 1 88 ? 10.674 -1.991 14.849 1.00 56.38 88 SER A C 1
ATOM 676 O O . SER A 1 88 ? 11.403 -1.030 14.604 1.00 56.38 88 SER A O 1
ATOM 678 N N . ILE A 1 89 ? 9.351 -1.866 14.926 1.00 58.62 89 ILE A N 1
ATOM 679 C CA . ILE A 1 89 ? 8.720 -0.548 14.830 1.00 58.62 89 ILE A CA 1
ATOM 680 C C . ILE A 1 89 ? 9.010 0.235 16.117 1.00 58.62 89 ILE A C 1
ATOM 682 O O . ILE A 1 89 ? 8.828 -0.316 17.209 1.00 58.62 89 ILE A O 1
ATOM 686 N N . PRO A 1 90 ? 9.453 1.505 16.029 1.00 57.78 90 PRO A N 1
ATOM 687 C CA . PRO A 1 90 ? 9.557 2.366 17.202 1.00 57.78 90 PRO A CA 1
ATOM 688 C C . PRO A 1 90 ? 8.212 2.440 17.937 1.00 57.78 90 PRO A C 1
ATOM 690 O O . PRO A 1 90 ? 7.159 2.258 17.335 1.00 57.78 90 PRO A O 1
ATOM 693 N N . ALA A 1 91 ? 8.225 2.696 19.248 1.00 56.53 91 ALA A N 1
ATOM 694 C CA . ALA A 1 91 ? 6.998 2.811 20.035 1.00 56.53 91 ALA A CA 1
ATOM 695 C C . ALA A 1 91 ? 6.050 3.851 19.402 1.00 56.53 91 ALA A C 1
ATOM 697 O O . ALA A 1 91 ? 6.284 5.055 19.491 1.00 56.53 91 ALA A O 1
ATOM 698 N N . LEU A 1 92 ? 5.016 3.372 18.707 1.00 62.88 92 LEU A N 1
ATOM 699 C CA . LEU A 1 92 ? 4.140 4.217 17.905 1.00 62.88 92 LEU A CA 1
ATOM 700 C C . LEU A 1 92 ? 3.225 5.070 18.788 1.00 62.88 92 LEU A C 1
ATOM 702 O O . LEU A 1 92 ? 2.705 4.570 19.788 1.00 62.88 92 LEU A O 1
ATOM 706 N N . PRO A 1 93 ? 2.912 6.312 18.383 1.00 63.47 93 PRO A N 1
ATOM 707 C CA . PRO A 1 93 ? 1.990 7.180 19.104 1.00 63.47 93 PRO A CA 1
ATOM 708 C C . PRO A 1 93 ? 0.513 6.932 18.737 1.00 63.47 93 PRO A C 1
ATOM 710 O O . PRO A 1 93 ? -0.313 7.830 18.902 1.00 63.47 93 PRO A O 1
ATOM 713 N N . VAL A 1 94 ? 0.129 5.749 18.233 1.00 76.69 94 VAL A N 1
ATOM 714 C CA . VAL A 1 94 ? -1.292 5.457 17.966 1.00 76.69 94 VAL A CA 1
ATOM 715 C C . VAL A 1 94 ? -1.994 5.204 19.297 1.00 76.69 94 VAL A C 1
ATOM 717 O O . VAL A 1 94 ? -1.990 4.097 19.821 1.00 76.69 94 VAL A O 1
ATOM 720 N N . GLN A 1 95 ? -2.598 6.245 19.868 1.00 82.56 95 GLN A N 1
ATOM 721 C CA . GLN A 1 95 ? -3.317 6.136 21.142 1.00 82.56 95 GLN A CA 1
ATOM 722 C C . GLN A 1 95 ? -4.706 5.506 20.974 1.00 82.56 95 GLN A C 1
ATOM 724 O O . GLN A 1 95 ? -5.179 4.787 21.855 1.00 82.56 95 GLN A O 1
ATOM 729 N N . LYS A 1 96 ? -5.368 5.772 19.841 1.00 88.75 96 LYS A N 1
ATOM 730 C CA . LYS A 1 96 ? -6.683 5.224 19.487 1.00 88.75 96 LYS A CA 1
ATOM 731 C C . LYS A 1 96 ? -6.738 4.889 18.002 1.00 88.75 96 LYS A C 1
ATOM 733 O O . LYS A 1 96 ? -6.395 5.718 17.165 1.00 88.75 96 LYS A O 1
ATOM 738 N N . VAL A 1 97 ? -7.212 3.682 17.707 1.00 93.00 97 VAL A N 1
ATOM 739 C CA . VAL A 1 97 ? -7.356 3.163 16.339 1.00 93.00 97 VAL A CA 1
ATOM 740 C C . VAL A 1 97 ? -8.722 3.518 15.765 1.00 93.00 97 VAL A C 1
ATOM 742 O O . VAL A 1 97 ? -8.814 3.925 14.617 1.00 93.00 97 VAL A O 1
ATOM 745 N N . CYS A 1 98 ? -9.780 3.428 16.573 1.00 95.00 98 CYS A N 1
ATOM 746 C CA . CYS A 1 98 ? -11.135 3.763 16.144 1.00 95.00 98 CYS A CA 1
ATOM 747 C C . CYS A 1 98 ? -11.626 5.076 16.774 1.00 95.00 98 CYS A C 1
ATOM 749 O O . CYS A 1 98 ? -11.459 5.310 17.977 1.00 95.00 98 CYS A O 1
ATOM 751 N N . ARG A 1 99 ? -12.309 5.901 15.974 1.00 93.06 99 ARG A N 1
ATOM 752 C CA . ARG A 1 99 ? -13.129 7.044 16.401 1.00 93.06 99 ARG A CA 1
ATOM 753 C C . ARG A 1 99 ? -14.586 6.736 16.070 1.00 93.06 99 ARG A C 1
ATOM 755 O O . ARG A 1 99 ? -15.030 6.909 14.939 1.00 93.06 99 ARG A O 1
ATOM 762 N N . GLY A 1 100 ? -15.331 6.258 17.066 1.00 91.50 100 GLY A N 1
ATOM 763 C CA . GLY A 1 100 ? -16.694 5.777 16.845 1.00 91.50 100 GLY A CA 1
ATOM 764 C C . GLY A 1 100 ? -16.682 4.540 15.948 1.00 91.50 100 GLY A C 1
ATOM 765 O O . GLY A 1 100 ? -16.104 3.525 16.328 1.00 91.50 100 GLY A O 1
ATOM 766 N N . THR A 1 101 ? -17.330 4.620 14.791 1.00 93.31 101 THR A N 1
ATOM 767 C CA . THR A 1 101 ? -17.419 3.553 13.777 1.00 93.31 101 THR A CA 1
ATOM 768 C C . THR A 1 101 ? -16.339 3.637 12.697 1.00 93.31 101 THR A C 1
ATOM 770 O O . THR A 1 101 ? -16.382 2.881 11.735 1.00 93.31 101 THR A O 1
ATOM 773 N N . HIS A 1 102 ? -15.378 4.555 12.831 1.00 94.56 102 HIS A N 1
ATOM 774 C CA . HIS A 1 102 ? -14.403 4.862 11.784 1.00 94.56 102 HIS A CA 1
ATOM 775 C C . HIS A 1 102 ? -12.971 4.620 12.251 1.00 94.56 102 HIS A C 1
ATOM 777 O O . HIS A 1 102 ? -12.657 4.807 13.430 1.00 94.56 102 HIS A O 1
ATOM 783 N N . LEU A 1 103 ? -12.100 4.246 11.314 1.00 95.50 103 LEU A N 1
ATOM 784 C CA . LEU A 1 103 ? -10.655 4.212 11.520 1.00 95.50 103 LEU A CA 1
ATOM 785 C C . LEU A 1 103 ? -10.116 5.644 11.661 1.00 95.50 103 LEU A C 1
ATOM 787 O O . LEU A 1 103 ? -10.563 6.549 10.962 1.00 95.50 103 LEU A O 1
ATOM 791 N N . THR A 1 104 ? -9.180 5.869 12.580 1.00 94.94 104 THR A N 1
ATOM 792 C CA . THR A 1 104 ? -8.598 7.196 12.803 1.00 94.94 104 THR A CA 1
ATOM 793 C C . THR A 1 104 ? -7.580 7.562 11.727 1.00 94.94 104 THR A C 1
ATOM 795 O O . THR A 1 104 ? -6.841 6.713 11.224 1.00 94.94 104 THR A O 1
ATOM 798 N N . ARG A 1 105 ? -7.470 8.861 11.430 1.00 94.50 105 ARG A N 1
ATOM 799 C CA . ARG A 1 105 ? -6.417 9.400 10.553 1.00 94.50 105 ARG A CA 1
ATOM 800 C C . ARG A 1 105 ? -5.024 9.074 11.071 1.00 94.50 105 ARG A C 1
ATOM 802 O O . ARG A 1 105 ? -4.125 8.802 10.284 1.00 94.50 105 ARG A O 1
ATOM 809 N N . GLU A 1 106 ? -4.845 9.084 12.388 1.00 93.00 106 GLU A N 1
ATOM 810 C CA . GLU A 1 106 ? -3.583 8.738 13.033 1.00 93.00 106 GLU A CA 1
ATOM 811 C C . GLU A 1 106 ? -3.193 7.281 12.754 1.00 93.00 106 GLU A C 1
ATOM 813 O O . GLU A 1 106 ? -2.029 7.009 12.471 1.00 93.00 106 GLU A O 1
ATOM 818 N N . ALA A 1 107 ? -4.156 6.350 12.773 1.00 94.12 107 ALA A N 1
ATOM 819 C CA . ALA A 1 107 ? -3.908 4.955 12.419 1.00 94.12 107 ALA A CA 1
ATOM 820 C C . ALA A 1 107 ? -3.569 4.799 10.927 1.00 94.12 107 ALA A C 1
ATOM 822 O O . ALA A 1 107 ? -2.596 4.125 10.592 1.00 94.12 107 ALA A O 1
ATOM 823 N N . ILE A 1 108 ? -4.316 5.464 10.039 1.00 95.25 108 ILE A N 1
ATOM 824 C CA . ILE A 1 108 ? -4.057 5.450 8.588 1.00 95.25 108 ILE A CA 1
ATOM 825 C C . ILE A 1 108 ? -2.649 5.983 8.284 1.00 95.25 108 ILE A C 1
ATOM 827 O O . ILE A 1 108 ? -1.876 5.339 7.577 1.00 95.25 108 ILE A O 1
ATOM 831 N N . ARG A 1 109 ? -2.273 7.127 8.869 1.00 93.94 109 ARG A N 1
ATOM 832 C CA . ARG A 1 109 ? -0.934 7.706 8.706 1.00 93.94 109 ARG A CA 1
ATOM 833 C C . ARG A 1 109 ? 0.159 6.768 9.217 1.00 93.94 109 ARG A C 1
ATOM 835 O O . ARG A 1 109 ? 1.126 6.529 8.501 1.00 93.94 109 ARG A O 1
ATOM 842 N N . ALA A 1 110 ? -0.015 6.198 10.411 1.00 91.62 110 ALA A N 1
ATOM 843 C CA . ALA A 1 110 ? 0.955 5.266 10.980 1.00 91.62 110 ALA A CA 1
ATOM 844 C C . ALA A 1 110 ? 1.149 4.018 10.100 1.00 91.62 110 ALA A C 1
ATOM 846 O O . ALA A 1 110 ? 2.260 3.500 9.999 1.00 91.62 110 ALA A O 1
ATOM 847 N N . PHE A 1 111 ? 0.097 3.548 9.423 1.00 93.06 111 PHE A N 1
ATOM 848 C CA . PHE A 1 111 ? 0.229 2.468 8.449 1.00 93.06 111 PHE A CA 1
ATOM 849 C C . PHE A 1 111 ? 1.139 2.852 7.279 1.00 93.06 111 PHE A C 1
ATOM 851 O O . PHE A 1 111 ? 2.056 2.098 6.945 1.00 93.06 111 PHE A O 1
ATOM 858 N N . PHE A 1 112 ? 0.938 4.029 6.684 1.00 92.38 112 PHE A N 1
ATOM 859 C CA . PHE A 1 112 ? 1.795 4.473 5.586 1.00 92.38 112 PHE A CA 1
ATOM 860 C C . PHE A 1 112 ? 3.237 4.697 6.029 1.00 92.38 112 PHE A C 1
ATOM 862 O O . PHE A 1 112 ? 4.152 4.266 5.336 1.00 92.38 112 PHE A O 1
ATOM 869 N N . GLU A 1 113 ? 3.452 5.301 7.194 1.00 89.00 113 GLU A N 1
ATOM 870 C CA . GLU A 1 113 ? 4.794 5.590 7.704 1.00 89.00 113 GLU A CA 1
ATOM 871 C C . GLU A 1 113 ? 5.602 4.329 8.032 1.00 89.00 113 GLU A C 1
ATOM 873 O O . GLU A 1 113 ? 6.820 4.325 7.843 1.00 89.00 113 GLU A O 1
ATOM 878 N N . HIS A 1 114 ? 4.946 3.262 8.501 1.00 87.00 114 HIS A N 1
ATOM 879 C CA . HIS A 1 114 ? 5.651 2.137 9.119 1.00 87.00 114 HIS A CA 1
ATOM 880 C C . HIS A 1 114 ? 5.449 0.774 8.454 1.00 87.00 114 HIS A C 1
ATOM 882 O O . HIS A 1 114 ? 6.261 -0.118 8.689 1.00 87.00 114 HIS A O 1
ATOM 888 N N . ALA A 1 115 ? 4.407 0.584 7.643 1.00 88.81 115 ALA A N 1
ATOM 889 C CA . ALA A 1 115 ? 4.083 -0.725 7.073 1.00 88.81 115 ALA A CA 1
ATOM 890 C C . ALA A 1 115 ? 4.120 -0.766 5.540 1.00 88.81 115 ALA A C 1
ATOM 892 O O . ALA A 1 115 ? 4.539 -1.783 4.989 1.00 88.81 115 ALA A O 1
ATOM 893 N N . LEU A 1 116 ? 3.737 0.312 4.843 1.00 90.81 116 LEU A N 1
ATOM 894 C CA . LEU A 1 116 ? 3.505 0.271 3.389 1.00 90.81 116 LEU A CA 1
ATOM 895 C C . LEU A 1 116 ? 4.699 -0.271 2.580 1.00 90.81 116 LEU A C 1
ATOM 897 O O . LEU A 1 116 ? 4.533 -1.170 1.751 1.00 90.81 116 LEU A O 1
ATOM 901 N N . CYS A 1 117 ? 5.897 0.256 2.838 1.00 90.69 117 CYS A N 1
ATOM 902 C CA . CYS A 1 117 ? 7.122 -0.110 2.114 1.00 90.69 117 CYS A CA 1
ATOM 903 C C . CYS A 1 117 ? 8.038 -1.067 2.867 1.00 90.69 117 CYS A C 1
ATOM 905 O O . CYS A 1 117 ? 9.137 -1.370 2.411 1.00 90.69 117 CYS A O 1
ATOM 907 N N . ALA A 1 118 ? 7.612 -1.553 4.024 1.00 82.81 118 ALA A N 1
ATOM 908 C CA . ALA A 1 118 ? 8.479 -2.338 4.885 1.00 82.81 118 ALA A CA 1
ATOM 909 C C . ALA A 1 118 ? 8.404 -3.856 4.590 1.00 82.81 118 ALA A C 1
ATOM 911 O O . ALA A 1 118 ? 9.261 -4.622 5.026 1.00 82.81 118 ALA A O 1
ATOM 912 N N . SER A 1 119 ? 7.440 -4.279 3.762 1.00 78.25 119 SER A N 1
ATOM 913 C CA . SER A 1 119 ? 7.283 -5.652 3.259 1.00 78.25 119 SER A CA 1
ATOM 914 C C . SER A 1 119 ? 7.739 -5.850 1.808 1.00 78.25 119 SER A C 1
ATOM 916 O O . SER A 1 119 ? 7.346 -6.835 1.180 1.00 78.25 119 SER A O 1
ATOM 918 N N . LEU A 1 120 ? 8.542 -4.933 1.256 1.00 86.56 120 LEU A N 1
ATOM 919 C CA . LEU A 1 120 ? 9.021 -5.051 -0.123 1.00 86.56 120 LEU A CA 1
ATOM 920 C C . LEU A 1 120 ? 9.810 -6.354 -0.346 1.00 86.56 120 LEU A C 1
ATOM 922 O O . LEU A 1 120 ? 10.466 -6.842 0.580 1.00 86.56 120 LEU A O 1
ATOM 926 N N . PRO A 1 121 ? 9.753 -6.930 -1.559 1.00 81.38 121 PRO A N 1
ATOM 927 C CA . PRO A 1 121 ? 10.573 -8.082 -1.904 1.00 81.38 121 PRO A CA 1
ATOM 928 C C . PRO A 1 121 ? 12.056 -7.693 -1.854 1.00 81.38 121 PRO A C 1
ATOM 930 O O . PRO A 1 121 ? 12.458 -6.693 -2.443 1.00 81.38 121 PRO A O 1
ATOM 933 N N . LEU A 1 122 ? 12.856 -8.474 -1.120 1.00 79.75 122 LEU A N 1
ATOM 934 C CA . LEU A 1 122 ? 14.290 -8.209 -0.899 1.00 79.75 122 LEU A CA 1
ATOM 935 C C . LEU A 1 122 ? 15.202 -9.277 -1.510 1.00 79.75 122 LEU A C 1
ATOM 937 O O . LEU A 1 122 ? 16.421 -9.159 -1.436 1.00 79.75 122 LEU A O 1
ATOM 941 N N . THR A 1 123 ? 14.623 -10.356 -2.031 1.00 82.31 123 THR A N 1
ATOM 942 C CA . THR A 1 123 ? 15.371 -11.489 -2.575 1.00 82.31 123 THR A CA 1
ATOM 943 C C . THR A 1 123 ? 14.828 -11.864 -3.941 1.00 82.31 123 THR A C 1
ATOM 945 O O . THR A 1 123 ? 13.638 -11.681 -4.204 1.00 82.31 123 THR A O 1
ATOM 948 N N . HIS A 1 124 ? 15.661 -12.502 -4.759 1.00 82.69 124 HIS A N 1
ATOM 949 C CA . HIS A 1 124 ? 15.253 -13.130 -6.010 1.00 82.69 124 HIS A CA 1
ATOM 950 C C . HIS A 1 124 ? 13.965 -13.947 -5.877 1.00 82.69 124 HIS A C 1
ATOM 952 O O . HIS A 1 124 ? 13.035 -13.818 -6.668 1.00 82.69 124 HIS A O 1
ATOM 958 N N . THR A 1 125 ? 13.887 -14.787 -4.839 1.00 84.50 125 THR A N 1
ATOM 959 C CA . THR A 1 125 ? 12.722 -15.654 -4.616 1.00 84.50 125 THR A CA 1
ATOM 960 C C . THR A 1 125 ? 11.475 -14.842 -4.274 1.00 84.50 125 THR A C 1
ATOM 962 O O . THR A 1 125 ? 10.386 -15.190 -4.733 1.00 84.50 125 THR A O 1
ATOM 965 N N . ASP A 1 126 ? 11.625 -13.764 -3.500 1.00 84.12 126 ASP A N 1
ATOM 966 C CA . ASP A 1 126 ? 10.526 -12.845 -3.197 1.00 84.12 126 ASP A CA 1
ATOM 967 C C . ASP A 1 126 ? 10.049 -12.145 -4.481 1.00 84.12 126 ASP A C 1
ATOM 969 O O . ASP A 1 126 ? 8.847 -12.070 -4.718 1.00 84.12 126 ASP A O 1
ATOM 973 N N . LEU A 1 127 ? 10.973 -11.692 -5.338 1.00 84.38 127 LEU A N 1
ATOM 974 C CA . LEU A 1 127 ? 10.660 -11.017 -6.602 1.00 84.38 127 LEU A CA 1
ATOM 975 C C . LEU A 1 127 ? 9.940 -11.938 -7.591 1.00 84.38 127 LEU A C 1
ATOM 977 O O . LEU A 1 127 ? 8.886 -11.572 -8.107 1.00 84.38 127 LEU A O 1
ATOM 981 N N . VAL A 1 128 ? 10.444 -13.154 -7.803 1.00 83.38 128 VAL A N 1
ATOM 982 C CA . VAL A 1 128 ? 9.834 -14.142 -8.712 1.00 83.38 128 VAL A CA 1
ATOM 983 C C . VAL A 1 128 ? 8.423 -14.543 -8.269 1.00 83.38 128 VAL A C 1
ATOM 985 O O . VAL A 1 128 ? 7.587 -14.882 -9.101 1.00 83.38 128 VAL A O 1
ATOM 988 N N . ARG A 1 129 ? 8.127 -14.492 -6.966 1.00 82.62 129 ARG A N 1
ATOM 989 C CA . ARG A 1 129 ? 6.797 -14.811 -6.411 1.00 82.62 129 ARG A CA 1
ATOM 990 C C . ARG A 1 129 ? 5.903 -13.590 -6.205 1.00 82.62 129 ARG A C 1
ATOM 992 O O . ARG A 1 129 ? 4.825 -13.719 -5.628 1.00 82.62 129 ARG A O 1
ATOM 999 N N . SER A 1 130 ? 6.352 -12.419 -6.633 1.00 84.31 130 SER A N 1
ATOM 1000 C CA . SER A 1 130 ? 5.625 -11.162 -6.489 1.00 84.31 130 SER A CA 1
ATOM 1001 C C . SER A 1 130 ? 5.050 -10.699 -7.824 1.00 84.31 130 SER A C 1
ATOM 1003 O O . SER A 1 130 ? 5.343 -11.264 -8.875 1.00 84.31 130 SER A O 1
ATOM 1005 N N . ALA A 1 131 ? 4.296 -9.600 -7.793 1.00 83.44 131 ALA A N 1
ATOM 1006 C CA . ALA A 1 131 ? 3.803 -8.945 -9.001 1.00 83.44 131 ALA A CA 1
ATOM 1007 C C . ALA A 1 131 ? 4.932 -8.471 -9.946 1.00 83.44 131 ALA A C 1
ATOM 1009 O O . ALA A 1 131 ? 4.665 -8.183 -11.108 1.00 83.44 131 ALA A O 1
ATOM 1010 N N . TYR A 1 132 ? 6.185 -8.403 -9.469 1.00 87.56 132 TYR A N 1
ATOM 1011 C CA . TYR A 1 132 ? 7.364 -7.988 -10.238 1.00 87.56 132 TYR A CA 1
ATOM 1012 C C . TYR A 1 132 ? 7.988 -9.106 -11.090 1.00 87.56 132 TYR A C 1
ATOM 1014 O O . TYR A 1 132 ? 8.961 -8.843 -11.796 1.00 87.56 132 TYR A O 1
ATOM 1022 N N . SER A 1 133 ? 7.444 -10.328 -11.066 1.00 85.94 133 SER A N 1
ATOM 1023 C CA . SER A 1 133 ? 7.992 -11.481 -11.798 1.00 85.94 133 SER A CA 1
ATOM 1024 C C . SER A 1 133 ? 8.165 -11.219 -13.298 1.00 85.94 133 SER A C 1
ATOM 1026 O O . SER A 1 133 ? 9.226 -11.497 -13.846 1.00 85.94 133 SER A O 1
ATOM 1028 N N . SER A 1 134 ? 7.193 -10.575 -13.951 1.00 83.25 134 SER A N 1
ATOM 1029 C CA . SER A 1 134 ? 7.284 -10.241 -15.379 1.00 83.25 134 SER A CA 1
ATOM 1030 C C . SER A 1 134 ? 8.425 -9.264 -15.694 1.00 83.25 134 SER A C 1
ATOM 1032 O O . SER A 1 134 ? 8.986 -9.291 -16.781 1.00 83.25 134 SER A O 1
ATOM 1034 N N . LEU A 1 135 ? 8.788 -8.385 -14.749 1.00 84.44 135 LEU A N 1
ATOM 1035 C CA . LEU A 1 135 ? 9.927 -7.474 -14.923 1.00 84.44 135 LEU A CA 1
ATOM 1036 C C . LEU A 1 135 ? 11.265 -8.207 -14.768 1.00 84.44 135 LEU A C 1
ATOM 1038 O O . LEU A 1 135 ? 12.239 -7.832 -15.417 1.00 84.44 135 LEU A O 1
ATOM 1042 N N . MET A 1 136 ? 11.299 -9.268 -13.955 1.00 84.38 136 MET A N 1
ATOM 1043 C CA . MET A 1 136 ? 12.450 -10.169 -13.857 1.00 84.38 136 MET A CA 1
ATOM 1044 C C . MET A 1 136 ? 12.622 -11.020 -15.119 1.00 84.38 136 MET A C 1
ATOM 1046 O O . MET A 1 136 ? 13.752 -11.263 -15.527 1.00 84.38 136 MET A O 1
ATOM 1050 N N . GLU A 1 137 ? 11.535 -11.458 -15.758 1.00 81.00 137 GLU A N 1
ATOM 1051 C CA . GLU A 1 137 ? 11.598 -12.190 -17.034 1.00 81.00 137 GLU A CA 1
ATOM 1052 C C . GLU A 1 137 ? 12.157 -11.319 -18.169 1.00 81.00 137 GLU A C 1
ATOM 1054 O O . GLU A 1 137 ? 12.967 -11.790 -18.969 1.00 81.00 137 GLU A O 1
ATOM 1059 N N . ASP A 1 138 ? 11.780 -10.036 -18.199 1.00 78.06 138 ASP A N 1
ATOM 1060 C CA . ASP A 1 138 ? 12.252 -9.067 -19.193 1.00 78.06 138 ASP A CA 1
ATOM 1061 C C . ASP A 1 138 ? 13.753 -8.735 -19.047 1.00 78.06 138 ASP A C 1
ATOM 1063 O O . ASP A 1 138 ? 14.411 -8.411 -20.043 1.00 78.06 138 ASP A O 1
ATOM 1067 N N . SER A 1 139 ? 14.297 -8.783 -17.821 1.00 75.75 139 SER A N 1
ATOM 1068 C CA . SER A 1 139 ? 15.724 -8.548 -17.546 1.00 75.75 139 SER A CA 1
ATOM 1069 C C . SER A 1 139 ? 16.237 -9.314 -16.308 1.00 75.75 139 SER A C 1
ATOM 1071 O O . SER A 1 139 ? 16.405 -8.740 -15.228 1.00 75.75 139 SER A O 1
ATOM 1073 N N . PRO A 1 140 ? 16.555 -10.616 -16.437 1.00 74.31 140 PRO A N 1
ATOM 1074 C CA . PRO A 1 140 ? 16.89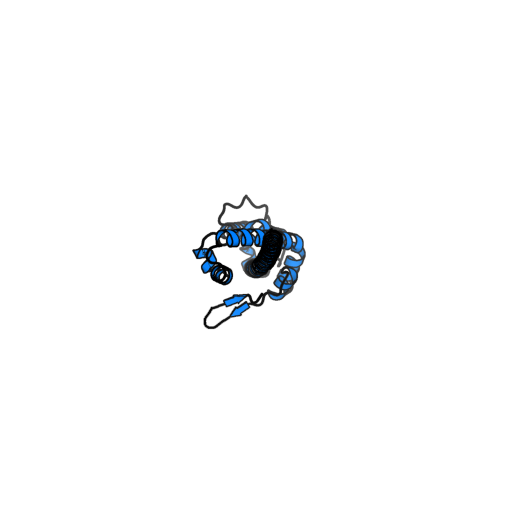3 -11.481 -15.298 1.00 74.31 140 PRO A CA 1
ATOM 1075 C C . PRO A 1 140 ? 18.245 -11.163 -14.645 1.00 74.31 140 PRO A C 1
ATOM 1077 O O . PRO A 1 140 ? 18.547 -11.679 -13.571 1.00 74.31 140 PRO A O 1
ATOM 1080 N N . HIS A 1 141 ? 19.074 -10.338 -15.288 1.00 76.75 141 HIS A N 1
ATOM 1081 C CA . HIS A 1 141 ? 20.378 -9.921 -14.771 1.00 76.75 141 HIS A CA 1
ATOM 1082 C C . HIS A 1 141 ? 20.324 -8.610 -13.970 1.00 76.75 141 HIS A C 1
ATOM 1084 O O . HIS A 1 141 ? 21.318 -8.253 -13.345 1.00 76.75 141 HIS A O 1
ATOM 1090 N N . ASP A 1 142 ? 19.173 -7.928 -13.947 1.00 81.62 142 ASP A N 1
ATOM 1091 C CA . ASP A 1 142 ? 19.005 -6.593 -13.361 1.00 81.62 142 ASP A CA 1
ATOM 1092 C C . ASP A 1 142 ? 18.224 -6.621 -12.030 1.00 81.62 142 ASP A C 1
ATOM 1094 O O . ASP A 1 142 ? 17.493 -5.685 -11.699 1.00 81.62 142 ASP A O 1
ATOM 1098 N N . GLU A 1 143 ? 18.374 -7.689 -11.241 1.00 84.56 143 GLU A N 1
ATOM 1099 C CA . GLU A 1 143 ? 17.663 -7.871 -9.964 1.00 84.56 143 GLU A CA 1
ATOM 1100 C C . GLU A 1 143 ? 17.895 -6.710 -8.983 1.00 84.56 143 GLU A C 1
ATOM 1102 O O . GLU A 1 143 ? 16.950 -6.183 -8.388 1.00 84.56 143 GLU A O 1
ATOM 1107 N N . ASP A 1 144 ? 19.145 -6.264 -8.849 1.00 85.12 144 ASP A N 1
ATOM 1108 C CA . ASP A 1 144 ? 19.514 -5.159 -7.958 1.00 85.12 144 ASP A CA 1
ATOM 1109 C C . ASP A 1 144 ? 18.878 -3.834 -8.404 1.00 85.12 144 ASP A C 1
ATOM 1111 O O . ASP A 1 144 ? 18.405 -3.038 -7.582 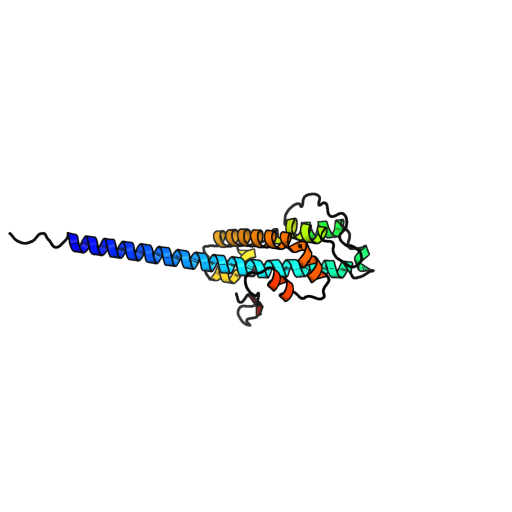1.00 85.12 144 ASP A O 1
ATOM 1115 N N . ALA A 1 145 ? 18.832 -3.599 -9.720 1.00 86.31 145 ALA A N 1
ATOM 1116 C CA . ALA A 1 145 ? 18.189 -2.430 -10.306 1.00 86.31 145 ALA A CA 1
ATOM 1117 C C . ALA A 1 145 ? 16.664 -2.476 -10.133 1.00 86.31 145 ALA A C 1
ATOM 1119 O O . ALA A 1 145 ? 16.066 -1.448 -9.805 1.00 86.31 145 ALA A O 1
ATOM 1120 N N . LEU A 1 146 ? 16.033 -3.647 -10.285 1.00 88.38 146 LEU A N 1
ATOM 1121 C CA . LEU A 1 146 ? 14.610 -3.823 -9.995 1.00 88.38 146 LEU A CA 1
ATOM 1122 C C . LEU A 1 146 ? 14.314 -3.575 -8.514 1.00 88.38 146 LEU A C 1
ATOM 1124 O O . LEU A 1 146 ? 13.435 -2.776 -8.204 1.00 88.38 146 LEU A O 1
ATOM 1128 N N . THR A 1 147 ? 15.074 -4.183 -7.602 1.00 88.56 147 THR A N 1
ATOM 1129 C CA . THR A 1 147 ? 14.889 -4.022 -6.149 1.00 88.56 147 THR A CA 1
ATOM 1130 C C . THR A 1 147 ? 15.024 -2.556 -5.736 1.00 88.56 147 THR A C 1
ATOM 1132 O O . THR A 1 147 ? 14.174 -2.020 -5.020 1.00 88.56 147 THR A O 1
ATOM 1135 N N . SER A 1 148 ? 16.047 -1.868 -6.251 1.00 88.75 148 SER A N 1
ATOM 1136 C CA . SER A 1 148 ? 16.251 -0.436 -6.012 1.00 88.75 148 SER A CA 1
ATOM 1137 C C . SER A 1 148 ? 15.117 0.410 -6.595 1.00 88.75 148 SER A C 1
ATOM 1139 O O . SER A 1 148 ? 14.612 1.318 -5.933 1.00 88.75 148 SER A O 1
ATOM 1141 N N . GLY A 1 149 ? 14.678 0.100 -7.818 1.00 90.44 149 GLY A N 1
ATOM 1142 C CA . GLY A 1 149 ? 13.572 0.788 -8.481 1.00 90.44 149 GLY A CA 1
ATOM 1143 C C . GLY A 1 149 ? 12.251 0.629 -7.728 1.00 90.44 149 GLY A C 1
ATOM 1144 O O . GLY A 1 149 ? 11.544 1.614 -7.527 1.00 90.44 149 GLY A O 1
ATOM 1145 N N . VAL A 1 150 ? 11.951 -0.579 -7.246 1.00 91.94 150 VAL A N 1
ATOM 1146 C CA . VAL A 1 150 ? 10.768 -0.880 -6.428 1.00 91.94 150 VAL A CA 1
ATOM 1147 C C . VAL A 1 150 ? 10.816 -0.126 -5.100 1.00 91.94 150 VAL A C 1
ATOM 1149 O O . VAL A 1 150 ? 9.809 0.447 -4.687 1.00 91.94 150 VAL A O 1
ATOM 1152 N N . ALA A 1 151 ? 11.979 -0.054 -4.446 1.00 91.50 151 ALA A N 1
ATOM 1153 C CA . ALA A 1 151 ? 12.139 0.713 -3.212 1.00 91.50 151 ALA A CA 1
ATOM 1154 C C . ALA A 1 151 ? 11.871 2.213 -3.422 1.00 91.50 151 ALA A C 1
ATOM 1156 O O . ALA A 1 151 ? 11.107 2.822 -2.667 1.00 91.50 151 ALA A O 1
ATOM 1157 N N . VAL A 1 152 ? 12.436 2.801 -4.482 1.00 92.38 152 VAL A N 1
ATOM 1158 C CA . VAL A 1 152 ? 12.199 4.208 -4.848 1.00 92.38 152 VAL A CA 1
ATOM 1159 C C . VAL A 1 152 ? 10.733 4.444 -5.208 1.00 92.38 152 VAL A C 1
ATOM 1161 O O . VAL A 1 152 ? 10.126 5.412 -4.744 1.00 92.38 152 VAL A O 1
ATOM 1164 N N . ALA A 1 153 ? 10.139 3.564 -6.013 1.00 93.19 153 ALA A N 1
ATOM 1165 C CA . ALA A 1 153 ? 8.734 3.650 -6.382 1.00 93.19 153 ALA A CA 1
ATOM 1166 C C . ALA A 1 153 ? 7.824 3.580 -5.154 1.00 93.19 153 ALA A C 1
ATOM 1168 O O . ALA A 1 153 ? 6.941 4.422 -4.993 1.00 93.19 153 ALA A O 1
ATOM 1169 N N . CYS A 1 154 ? 8.089 2.649 -4.239 1.00 93.94 154 CYS A N 1
ATOM 1170 C CA . CYS A 1 154 ? 7.298 2.513 -3.029 1.00 93.94 154 CYS A CA 1
ATOM 1171 C C . CYS A 1 154 ? 7.398 3.757 -2.152 1.00 93.94 154 CYS A C 1
ATOM 1173 O O . CYS A 1 154 ? 6.374 4.256 -1.695 1.00 93.94 154 CYS A O 1
ATOM 1175 N N . TYR A 1 155 ? 8.601 4.308 -1.963 1.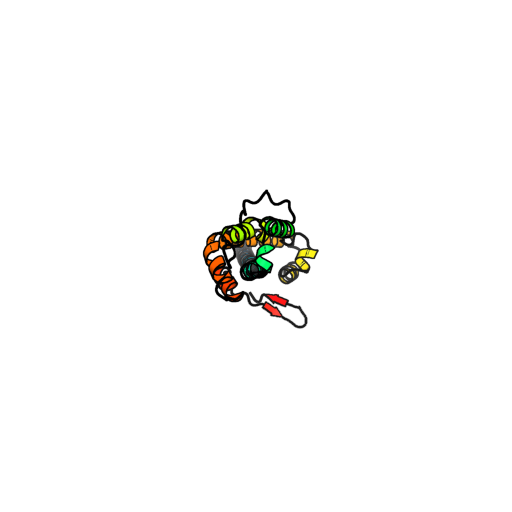00 93.19 155 TYR A N 1
ATOM 1176 C CA . TYR A 1 155 ? 8.769 5.533 -1.185 1.00 93.19 155 TYR A CA 1
ATOM 1177 C C . TYR A 1 155 ? 7.942 6.691 -1.761 1.00 93.19 155 TYR A C 1
ATOM 1179 O O . TYR A 1 155 ? 7.297 7.423 -1.013 1.00 93.19 155 TYR A O 1
ATOM 1187 N N . ASN A 1 156 ? 7.882 6.822 -3.088 1.00 92.81 156 ASN A N 1
ATOM 1188 C CA . ASN A 1 156 ? 7.023 7.817 -3.730 1.00 92.81 156 ASN A CA 1
ATOM 1189 C C . ASN A 1 156 ? 5.534 7.565 -3.442 1.00 92.81 156 ASN A C 1
ATOM 1191 O O . ASN A 1 156 ? 4.821 8.494 -3.059 1.00 92.81 156 ASN A O 1
ATOM 1195 N N . VAL A 1 157 ? 5.071 6.315 -3.546 1.00 93.38 157 VAL A N 1
ATOM 1196 C CA . VAL A 1 157 ? 3.688 5.934 -3.201 1.00 93.38 157 VAL A CA 1
ATOM 1197 C C . VAL A 1 157 ? 3.389 6.213 -1.724 1.00 93.38 157 VAL A C 1
ATOM 1199 O O . VAL A 1 157 ? 2.315 6.721 -1.402 1.00 93.38 157 VAL A O 1
ATOM 1202 N N . GLN A 1 158 ? 4.342 5.952 -0.827 1.00 93.56 158 GLN A N 1
ATOM 1203 C CA . GLN A 1 158 ? 4.241 6.243 0.602 1.00 93.56 158 GLN A CA 1
ATOM 1204 C C . GLN A 1 158 ? 4.074 7.738 0.860 1.00 93.56 158 GLN A C 1
ATOM 1206 O O . GLN A 1 158 ? 3.170 8.125 1.595 1.00 93.56 158 GLN A O 1
ATOM 1211 N N . GLN A 1 159 ? 4.894 8.585 0.234 1.00 92.25 159 GLN A N 1
ATOM 1212 C CA . GLN A 1 159 ? 4.783 10.038 0.376 1.00 92.25 159 GLN A CA 1
ATOM 1213 C C . GLN A 1 159 ? 3.422 10.549 -0.109 1.00 92.25 159 GLN A C 1
ATOM 1215 O O . GLN A 1 159 ? 2.748 11.285 0.611 1.00 92.25 159 GLN A O 1
ATOM 1220 N N . VAL A 1 160 ? 2.978 10.113 -1.293 1.00 92.69 160 VAL A N 1
ATOM 1221 C CA . VAL A 1 160 ? 1.669 10.502 -1.841 1.00 92.69 160 VAL A CA 1
ATOM 1222 C C . VAL A 1 160 ? 0.528 10.034 -0.933 1.00 92.69 160 VAL A C 1
ATOM 1224 O O . VAL A 1 160 ? -0.370 10.816 -0.625 1.00 92.69 160 VAL A O 1
ATOM 1227 N N . SER A 1 161 ? 0.574 8.791 -0.452 1.00 92.25 161 SER A N 1
ATOM 1228 C CA . SER A 1 161 ? -0.468 8.226 0.417 1.00 92.25 161 SER A CA 1
ATOM 1229 C C . SER A 1 161 ? -0.536 8.935 1.771 1.00 92.25 161 SER A C 1
ATOM 1231 O O . SER A 1 161 ? -1.625 9.254 2.244 1.00 92.25 161 SER A O 1
ATOM 1233 N N . SER A 1 162 ? 0.616 9.270 2.359 1.00 91.25 162 SER A N 1
ATOM 1234 C CA . SER A 1 162 ? 0.703 10.031 3.612 1.00 91.25 162 SER A CA 1
ATOM 1235 C C . SER A 1 162 ? 0.158 11.458 3.495 1.00 91.25 162 SER A C 1
ATOM 1237 O O . SER A 1 162 ? -0.379 11.988 4.470 1.00 91.25 162 SER A O 1
ATOM 1239 N N . LEU A 1 163 ? 0.261 12.083 2.317 1.00 93.31 163 LEU A N 1
ATOM 1240 C CA . LEU A 1 163 ? -0.349 13.391 2.054 1.00 93.31 163 LEU A CA 1
ATOM 1241 C C . LEU A 1 163 ? -1.873 13.300 1.900 1.00 93.31 163 LEU A C 1
ATOM 1243 O O . LEU A 1 163 ? -2.568 14.237 2.284 1.00 93.31 163 LEU A O 1
ATOM 1247 N N . LYS A 1 164 ? -2.387 12.167 1.407 1.00 94.38 164 LYS A N 1
ATOM 1248 C CA . LYS A 1 164 ? -3.813 11.937 1.123 1.00 94.38 164 LYS A CA 1
ATOM 1249 C C . LYS A 1 164 ? -4.566 11.178 2.225 1.00 94.38 164 LYS A C 1
ATOM 1251 O O . LYS A 1 164 ? -5.518 10.449 1.963 1.00 94.38 164 LYS A O 1
ATOM 1256 N N . VAL A 1 165 ? -4.126 11.292 3.481 1.00 94.06 165 VAL A N 1
ATOM 1257 C CA . VAL A 1 165 ? -4.720 10.552 4.616 1.00 94.06 165 VAL A CA 1
ATOM 1258 C C . VAL A 1 165 ? -6.198 10.901 4.836 1.00 94.06 165 VAL A C 1
ATOM 1260 O O . VAL A 1 165 ? -6.956 10.055 5.307 1.00 94.06 165 VAL A O 1
ATOM 1263 N N . VAL A 1 166 ? -6.614 12.131 4.519 1.00 94.38 166 VAL A N 1
ATOM 1264 C CA . VAL A 1 166 ? -8.015 12.558 4.665 1.00 94.38 166 VAL A CA 1
ATOM 1265 C C . VAL A 1 166 ? -8.888 11.859 3.629 1.00 94.38 166 VAL A C 1
ATOM 1267 O O . VAL A 1 166 ? -9.893 11.258 3.986 1.00 94.38 166 VAL A O 1
ATOM 1270 N N . GLU A 1 167 ? -8.455 11.851 2.376 1.00 94.75 167 GLU A N 1
ATOM 1271 C CA . GLU A 1 167 ? -9.134 11.175 1.277 1.00 94.75 167 GLU A CA 1
ATOM 1272 C C . GLU A 1 167 ? -9.180 9.659 1.507 1.00 94.75 167 GLU A C 1
ATOM 1274 O O . GLU A 1 167 ? -10.195 9.020 1.252 1.00 94.75 167 GLU A O 1
ATOM 1279 N N . TRP A 1 168 ? -8.120 9.074 2.071 1.00 94.62 168 TRP A N 1
ATOM 1280 C CA . TRP A 1 168 ? -8.134 7.676 2.508 1.00 94.62 168 TRP A CA 1
ATOM 1281 C C . TRP A 1 168 ? -9.181 7.404 3.592 1.00 94.62 168 TRP A C 1
ATOM 1283 O O . TRP A 1 168 ? -9.877 6.396 3.519 1.00 94.62 168 TRP A O 1
ATOM 1293 N N . GLU A 1 169 ? -9.318 8.272 4.597 1.00 94.19 169 GLU A N 1
ATOM 1294 C CA . GLU A 1 169 ? -10.368 8.133 5.617 1.00 94.19 169 GLU A CA 1
ATOM 1295 C C . GLU A 1 169 ? -11.770 8.187 4.985 1.00 94.19 169 GLU A C 1
ATOM 1297 O O . GLU A 1 169 ? -12.649 7.399 5.348 1.00 94.19 169 GLU A O 1
ATOM 1302 N N . GLU A 1 170 ? -11.975 9.079 4.015 1.00 93.12 170 GLU A N 1
ATOM 1303 C CA . GLU A 1 170 ? -13.230 9.203 3.269 1.00 93.12 170 GLU A CA 1
ATOM 1304 C C . GLU A 1 170 ? -13.524 7.942 2.450 1.00 93.12 170 GLU A C 1
ATOM 1306 O O . GLU A 1 170 ? -14.596 7.360 2.604 1.00 93.12 170 GLU A O 1
ATOM 1311 N N . LEU A 1 171 ? -12.561 7.438 1.676 1.00 94.00 171 LEU A N 1
ATOM 1312 C CA . LEU A 1 171 ? -12.717 6.195 0.913 1.00 94.00 171 LEU A CA 1
ATOM 1313 C C . LEU A 1 171 ? -13.023 4.996 1.826 1.00 94.00 171 LEU A C 1
ATOM 1315 O O . LEU A 1 171 ? -13.942 4.219 1.571 1.00 94.00 171 LEU A O 1
ATOM 1319 N N . LEU A 1 172 ? -12.293 4.867 2.938 1.00 94.00 172 LEU A N 1
ATOM 1320 C CA . LEU A 1 172 ? -12.461 3.769 3.895 1.00 94.00 172 LEU A CA 1
ATOM 1321 C C . LEU A 1 172 ? -13.785 3.830 4.668 1.00 94.00 172 LEU A C 1
ATOM 1323 O O . LEU A 1 172 ? -14.172 2.837 5.288 1.00 94.00 172 LEU A O 1
ATOM 1327 N N . SER A 1 173 ? -14.462 4.977 4.673 1.00 88.69 173 SER A N 1
ATOM 1328 C CA . SER A 1 173 ? -15.773 5.154 5.303 1.00 88.69 173 SER A CA 1
ATOM 1329 C C . SER A 1 173 ? -16.932 5.195 4.300 1.00 88.69 173 SER A C 1
ATOM 1331 O O . SER A 1 173 ? -18.068 4.924 4.691 1.00 88.69 173 SER A O 1
ATOM 1333 N N . GLY A 1 174 ? -16.655 5.492 3.028 1.00 78.75 174 GLY A N 1
ATOM 1334 C CA . GLY A 1 174 ? -17.629 5.906 2.016 1.00 78.75 174 GLY A CA 1
ATOM 1335 C C . GLY A 1 174 ? -18.264 4.814 1.153 1.00 78.75 174 GLY A C 1
ATOM 1336 O O . GLY A 1 174 ? -18.951 5.142 0.194 1.00 78.75 174 GLY A O 1
ATOM 1337 N N . GLY A 1 175 ? -18.071 3.526 1.446 1.00 76.62 175 GLY A N 1
ATOM 1338 C CA . GLY A 1 175 ? -18.563 2.447 0.570 1.00 76.62 175 GLY A CA 1
ATOM 1339 C C . GLY A 1 175 ? -17.850 2.375 -0.788 1.00 76.62 175 GLY A C 1
ATOM 1340 O O . GLY A 1 175 ? -18.320 1.666 -1.675 1.00 76.62 175 GLY A O 1
ATOM 1341 N N . SER A 1 176 ? -16.734 3.094 -0.925 1.00 89.50 176 SER A N 1
ATOM 1342 C CA . SER A 1 176 ? -15.816 3.034 -2.058 1.00 89.50 176 SER A CA 1
ATOM 1343 C C . SER A 1 176 ? -15.177 1.657 -2.194 1.00 89.50 176 SER A C 1
ATOM 1345 O O . SER A 1 176 ? -15.122 0.878 -1.236 1.00 89.50 176 SER A O 1
ATOM 1347 N N . ASP A 1 177 ? -14.668 1.372 -3.386 1.00 90.56 177 ASP A N 1
ATOM 1348 C CA . ASP A 1 177 ? -13.941 0.141 -3.671 1.00 90.56 177 ASP A CA 1
ATOM 1349 C C . ASP A 1 177 ? -12.433 0.382 -3.880 1.00 90.56 177 ASP A C 1
ATOM 1351 O O . ASP A 1 177 ? -11.908 1.490 -3.747 1.00 90.56 177 ASP A O 1
ATOM 1355 N N . LEU A 1 178 ? -11.702 -0.699 -4.165 1.00 90.81 178 LEU A N 1
ATOM 1356 C CA . LEU A 1 178 ? -10.268 -0.638 -4.442 1.00 90.81 178 LEU A CA 1
ATOM 1357 C C . LEU A 1 178 ? -9.952 0.229 -5.674 1.00 90.81 178 LEU A C 1
ATOM 1359 O O . LEU A 1 178 ? -8.906 0.881 -5.704 1.00 90.81 178 LEU A O 1
ATOM 1363 N N . ALA A 1 179 ? -10.827 0.239 -6.683 1.00 90.25 179 ALA A N 1
ATOM 1364 C CA . ALA A 1 179 ? -10.596 0.979 -7.915 1.00 90.25 179 ALA A CA 1
ATOM 1365 C C . ALA A 1 179 ? -10.638 2.490 -7.655 1.00 90.25 179 ALA A C 1
ATOM 1367 O O . ALA A 1 179 ? -9.798 3.217 -8.191 1.00 90.25 179 ALA A O 1
ATOM 1368 N N . ASP A 1 180 ? -11.522 2.952 -6.767 1.00 91.12 180 ASP A N 1
ATOM 1369 C CA . ASP A 1 180 ? -11.540 4.345 -6.310 1.00 91.12 180 ASP A CA 1
ATOM 1370 C C . ASP A 1 180 ? -10.197 4.735 -5.668 1.00 91.12 180 ASP A C 1
ATOM 1372 O O . ASP A 1 180 ? -9.587 5.739 -6.048 1.00 91.12 180 ASP A O 1
ATOM 1376 N N . ALA A 1 181 ? -9.671 3.906 -4.758 1.00 90.38 181 ALA A N 1
ATOM 1377 C CA . ALA A 1 181 ? -8.381 4.155 -4.110 1.00 90.38 181 ALA A CA 1
ATOM 1378 C C . ALA A 1 181 ? -7.204 4.148 -5.098 1.00 90.38 181 ALA A C 1
ATOM 1380 O O . ALA A 1 181 ? -6.321 5.007 -5.031 1.00 90.38 181 ALA A O 1
ATOM 1381 N N . GLN A 1 182 ? -7.199 3.214 -6.050 1.00 92.06 182 GLN A N 1
ATOM 1382 C CA . GLN A 1 182 ? -6.184 3.152 -7.103 1.00 92.06 182 GLN A CA 1
ATOM 1383 C C . GLN A 1 182 ? -6.260 4.370 -8.029 1.00 92.06 182 GLN A C 1
ATOM 1385 O O . GLN A 1 182 ? -5.222 4.942 -8.353 1.00 92.06 182 GLN A O 1
ATOM 1390 N N . SER A 1 183 ? -7.462 4.824 -8.394 1.00 90.00 183 SER A N 1
ATOM 1391 C CA . SER A 1 183 ? -7.655 6.024 -9.221 1.00 90.00 183 SER A CA 1
ATOM 1392 C C . SER A 1 183 ? -7.162 7.302 -8.538 1.00 90.00 183 SER A C 1
ATOM 1394 O O . SER A 1 183 ? -6.660 8.214 -9.196 1.00 90.00 183 SER A O 1
ATOM 1396 N N . LEU A 1 184 ? -7.256 7.357 -7.206 1.00 86.62 184 LEU A N 1
ATOM 1397 C CA . LEU A 1 184 ? -6.807 8.497 -6.418 1.00 86.62 184 LEU A CA 1
ATOM 1398 C C . LEU A 1 184 ? -5.275 8.589 -6.346 1.00 86.62 184 LEU A C 1
ATOM 1400 O O . LEU A 1 184 ? -4.730 9.694 -6.240 1.00 86.62 184 LEU A O 1
ATOM 1404 N N . LEU A 1 185 ? -4.579 7.452 -6.331 1.00 85.69 185 LEU A N 1
ATOM 1405 C CA . LEU A 1 185 ? -3.169 7.376 -5.931 1.00 85.69 185 LEU A CA 1
ATOM 1406 C C . LEU A 1 185 ? -2.229 7.010 -7.068 1.00 85.69 185 LEU A C 1
ATOM 1408 O O . LEU A 1 185 ? -1.085 7.468 -7.069 1.00 85.69 185 LEU A O 1
ATOM 1412 N N . CYS A 1 186 ? -2.687 6.193 -8.012 1.00 90.50 186 CYS A N 1
ATOM 1413 C CA . CYS A 1 186 ? -1.822 5.649 -9.038 1.00 90.50 186 CYS A CA 1
ATOM 1414 C C . CYS A 1 186 ? -1.822 6.494 -10.309 1.00 90.50 186 CYS A C 1
ATOM 1416 O O . CYS A 1 186 ? -2.871 6.936 -10.775 1.00 90.50 186 CYS A O 1
ATOM 1418 N N . PRO A 1 187 ? -0.637 6.706 -10.914 1.00 83.06 187 PRO A N 1
ATOM 1419 C CA . PRO A 1 187 ? -0.510 7.503 -12.132 1.00 83.06 187 PRO A CA 1
ATOM 1420 C C . PRO A 1 187 ? -1.112 6.803 -13.357 1.00 83.06 187 PRO A C 1
ATOM 1422 O O . PRO A 1 187 ? -1.312 7.434 -14.393 1.00 83.06 187 PRO A O 1
ATOM 1425 N N . ARG A 1 188 ? -1.359 5.493 -13.258 1.00 84.19 188 ARG A N 1
ATOM 1426 C CA . ARG A 1 188 ? -1.962 4.659 -14.294 1.00 84.19 188 ARG A CA 1
ATOM 1427 C C . ARG A 1 188 ? -3.082 3.811 -13.694 1.00 84.19 188 ARG A C 1
ATOM 1429 O O . ARG A 1 188 ? -2.981 3.444 -12.522 1.00 84.19 188 ARG A O 1
ATOM 1436 N N . PRO A 1 189 ? -4.117 3.481 -14.483 1.00 83.88 189 PRO A N 1
ATOM 1437 C CA . PRO A 1 189 ? -5.160 2.569 -14.044 1.00 83.88 189 PRO A CA 1
ATOM 1438 C C . PRO A 1 189 ? -4.573 1.185 -13.759 1.00 83.88 189 PRO A C 1
ATOM 1440 O O . PRO A 1 189 ? -3.811 0.635 -14.553 1.00 83.88 189 PRO A O 1
ATOM 1443 N N . CYS A 1 190 ? -4.964 0.620 -12.627 1.00 87.62 190 CYS A N 1
ATOM 1444 C CA . CYS A 1 190 ? -4.530 -0.693 -12.184 1.00 87.62 190 CYS A CA 1
ATOM 1445 C C . CYS A 1 190 ? -5.518 -1.748 -12.679 1.00 87.62 190 CYS A C 1
ATOM 1447 O O . CYS A 1 190 ? -6.586 -1.927 -12.103 1.00 87.62 190 CYS A O 1
ATOM 1449 N N . MET A 1 191 ? -5.185 -2.438 -13.770 1.00 83.06 191 MET A N 1
ATOM 1450 C CA . MET A 1 191 ? -6.024 -3.512 -14.307 1.00 83.06 191 MET A CA 1
ATOM 1451 C C . MET A 1 191 ? -5.370 -4.863 -14.056 1.00 83.06 191 MET A C 1
ATOM 1453 O O . MET A 1 191 ? -4.410 -5.216 -14.736 1.00 83.06 191 MET A O 1
ATOM 1457 N N . TRP A 1 192 ? -5.887 -5.631 -13.099 1.00 76.44 192 TRP A N 1
ATOM 1458 C CA . TRP A 1 192 ? -5.455 -7.013 -12.912 1.00 76.44 192 TRP A CA 1
ATOM 1459 C C . TRP A 1 192 ? -6.064 -7.905 -13.993 1.00 76.44 192 TRP A C 1
ATOM 1461 O O . TRP A 1 192 ? -7.280 -7.921 -14.193 1.00 76.44 192 TRP A O 1
ATOM 1471 N N . VAL A 1 193 ? -5.221 -8.654 -14.695 1.00 75.38 193 VAL A N 1
ATOM 1472 C CA . VAL A 1 193 ? -5.629 -9.619 -15.713 1.00 75.38 193 VAL A CA 1
ATOM 1473 C C . VAL A 1 193 ? -5.143 -10.990 -15.279 1.00 75.38 193 VAL A C 1
ATOM 1475 O O . VAL A 1 193 ? -3.979 -11.166 -14.931 1.00 75.38 193 VAL A O 1
ATOM 1478 N N . VAL A 1 194 ? -6.050 -11.963 -15.293 1.00 72.38 194 VAL A N 1
ATOM 1479 C CA . VAL A 1 194 ? -5.719 -13.365 -15.045 1.00 72.38 194 VAL A CA 1
ATOM 1480 C C . VAL A 1 194 ? -5.552 -14.051 -16.390 1.00 72.38 194 VAL A C 1
ATOM 1482 O O . VAL A 1 194 ? -6.518 -14.199 -17.137 1.00 72.38 194 VAL A O 1
ATOM 1485 N N . ASP A 1 195 ? -4.327 -14.458 -16.692 1.00 68.62 195 ASP A N 1
ATOM 1486 C CA . ASP A 1 195 ? -4.019 -15.336 -17.807 1.00 68.62 195 ASP A CA 1
ATOM 1487 C C . ASP A 1 195 ? -4.037 -16.797 -17.335 1.00 68.62 195 ASP A C 1
ATOM 1489 O O . ASP A 1 195 ? -3.518 -17.147 -16.274 1.00 68.62 195 ASP A O 1
ATOM 1493 N N . THR A 1 196 ? -4.653 -17.672 -18.128 1.00 60.97 196 THR A N 1
ATOM 1494 C CA . THR A 1 196 ? -4.798 -19.097 -17.792 1.00 60.97 196 THR A CA 1
ATOM 1495 C C . THR A 1 196 ? -3.476 -19.869 -17.776 1.00 60.97 196 THR A C 1
ATOM 1497 O O . THR A 1 196 ? -3.439 -20.977 -17.246 1.00 60.97 196 THR A O 1
ATOM 1500 N N . ILE A 1 197 ? -2.413 -19.318 -18.367 1.00 60.19 197 ILE A N 1
ATOM 1501 C CA . ILE A 1 197 ? -1.096 -19.944 -18.530 1.00 60.19 197 ILE A CA 1
ATOM 1502 C C . ILE A 1 197 ? -0.047 -19.219 -17.674 1.00 60.19 197 ILE A C 1
ATOM 1504 O O . ILE A 1 197 ? 0.722 -19.878 -16.979 1.00 60.19 197 ILE A O 1
ATOM 1508 N N . ALA A 1 198 ? -0.031 -17.884 -17.691 1.00 58.12 198 ALA A N 1
ATOM 1509 C CA . ALA A 1 198 ? 0.954 -17.057 -16.987 1.00 58.12 198 ALA A CA 1
ATOM 1510 C C . ALA A 1 198 ? 0.534 -16.646 -15.559 1.00 58.12 198 ALA A C 1
ATOM 1512 O O . ALA A 1 198 ? 1.345 -16.101 -14.812 1.00 58.12 198 ALA A O 1
ATOM 1513 N N . GLY A 1 199 ? -0.711 -16.915 -15.150 1.00 66.25 199 GLY A N 1
ATOM 1514 C CA . GLY A 1 199 ? -1.240 -16.477 -13.858 1.00 66.25 199 GLY A CA 1
ATOM 1515 C C . GLY A 1 199 ? -1.744 -15.030 -13.881 1.00 66.25 199 GLY A C 1
ATOM 1516 O O . GLY A 1 199 ? -2.137 -14.509 -14.922 1.00 66.25 199 GLY A O 1
ATOM 1517 N N . GLY A 1 200 ? -1.816 -14.385 -12.713 1.00 65.81 200 GLY A N 1
ATOM 1518 C CA . GLY A 1 200 ? -2.322 -13.015 -12.590 1.00 65.81 200 GLY A CA 1
ATOM 1519 C C . GLY A 1 200 ? -1.220 -11.961 -12.699 1.00 65.81 200 GLY A C 1
ATOM 1520 O O . GLY A 1 200 ? -0.183 -12.095 -12.052 1.00 65.81 200 GLY A O 1
ATOM 1521 N N . ALA A 1 201 ? -1.458 -10.910 -13.483 1.00 71.06 201 ALA A N 1
ATOM 1522 C CA . ALA A 1 201 ? -0.546 -9.779 -13.630 1.00 71.06 201 ALA A CA 1
ATOM 1523 C C . ALA A 1 201 ? -1.302 -8.463 -13.860 1.00 71.06 201 ALA A C 1
ATOM 1525 O O . ALA A 1 201 ? -2.428 -8.442 -14.362 1.00 71.06 201 ALA A O 1
ATOM 1526 N N . TYR A 1 202 ? -0.660 -7.339 -13.541 1.00 72.25 202 TYR A N 1
ATOM 1527 C CA . TYR A 1 202 ? -1.185 -6.022 -13.887 1.00 72.25 202 TYR A CA 1
ATOM 1528 C C . TYR A 1 202 ? -0.929 -5.690 -15.365 1.00 72.25 202 TYR A C 1
ATOM 1530 O O . TYR A 1 202 ? 0.201 -5.751 -15.847 1.00 72.25 202 TYR A O 1
ATOM 1538 N N . ARG A 1 203 ? -1.980 -5.273 -16.076 1.00 72.19 203 ARG A N 1
ATOM 1539 C CA . ARG A 1 203 ? -1.913 -4.671 -17.411 1.00 72.19 203 ARG A CA 1
ATOM 1540 C C . ARG A 1 203 ? -1.727 -3.158 -17.257 1.00 72.19 203 ARG A C 1
ATOM 1542 O O . ARG A 1 203 ? -2.693 -2.456 -16.959 1.00 72.19 203 ARG A O 1
ATOM 1549 N N . LEU A 1 204 ? -0.484 -2.696 -17.420 1.00 67.19 204 LEU A N 1
ATOM 1550 C CA . LEU A 1 204 ? -0.018 -1.320 -17.158 1.00 67.19 204 LEU A CA 1
ATOM 1551 C C . LEU A 1 204 ? 0.297 -0.517 -18.424 1.00 67.19 204 LEU A C 1
ATOM 1553 O O . LEU A 1 204 ? 0.592 -1.145 -19.463 1.00 67.19 204 LEU A O 1
#

Sequence (204 aa):
MFLCCGAGMRARLFAVLLCCLAVELAFATLVRSAEYSSRVMALTCCERVETAWTILWSWSRTCADERARRDATAKAFTNMLAAQSRSSIPALPVQKVCRGTHLTREAIRAFFEHALCASLPLTHTDLVRSAYSSLMEDSPHDEDALTSGVAVACYNVQQVSSLKVVEWEELLSGGSDLADAQSLLCPRPCMWVVDTIAGGAYRL

Organism: NCBI:txid2761500

Radius of gyration: 24.59 Å; chains: 1; bounding box: 72×33×80 Å

pLDDT: mean 81.94, std 13.62, range [37.56, 96.0]

Secondary structu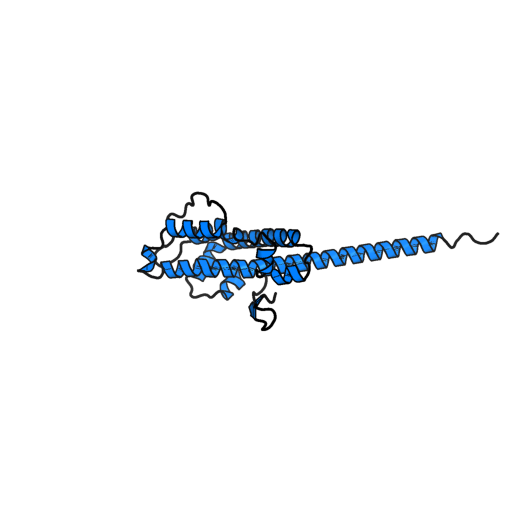re (DSSP, 8-state):
-----SHHHHHHHHHHHHHHHHHHHHHHHHHHHHHHHHHHHHHHHHHHHHHHHHHHHHHHHHHHSTTGGGT--HHHHHHHHHHHSSS---------SEETTEE-HHHHHHHHHHTTTTT---SHHHHHTSTTHHHHHH-TT-HHHHHHHHHHHHHHHHHHHHHTHHHHHHHHHTT--HHHHHHHH-SS--EEEEETTTEEEEE-

Foldseek 3Di:
DDDPPPPVVVVVVVVVVVVVVVVVVVVVVVVVVVVLLLVLLQQLLLQLLVVLCVVQLVLLQLLQDPVSVVVSAPVVLLVVLCVQQVDDDDPQPCHDQHDRSFGDLSSQLCCLVRHSLRNQQDDPVSCCPDLNVVVCVVPVPCPVVSSVSSSVSSVQLSVQSNVCSVVVRCCSNPPHDSQVSSVSRGPDRWDWDQDPPPGIHTDD